Protein AF-0000000066323558 (afdb_homodimer)

Radius of gyration: 19.31 Å; Cα contacts (8 Å, |Δi|>4): 495; chains: 2; bounding box: 46×44×38 Å

Nearest PDB structures (foldseek):
  3di5-assembly1_A  TM=9.864E-01  e=4.054E-16  Bacillus cereus ATCC 10987
  2p1a-assembly1_B  TM=7.868E-01  e=1.321E-04  Bacillus cereus ATCC 10987
  2p1a-assembly1_A  TM=7.898E-01  e=2.681E-04  Bacillus cereus ATCC 10987
  2qe9-assembly1_B  TM=6.624E-01  e=1.231E-03  Bacillus subtilis
  8f5v-assembly1_B  TM=7.270E-01  e=2.894E-02  Mycobacterium tuberculosis

Secondary structure (DSSP, 8-state):
---SHHHHHHHHHHHHHHHHHHHHT--TTGGG--SSTTS--HHHHHHHHHHHHHHHHTTSS------S---SPPS-HHHHHHHHHHHHHHHHHHHHHH--TGGGG-EEEETTEEEEHHHHHHHHHHHHHHHHHHHHHHHHHTT-----SSS--GGGTGGGT-PPPP-/---SHHHHHHHHHHHHHHHHHHHHT--TTGGG--SSTTS--HHHHHHHHHHHHHHHHTTSS------S---SPPS-HHHHHHHHHHHHHHHHHHHHHH--TGGGG-EEEETTEEEEHHHHHHHHHHHHHHHHHHHHHHHHHTT-----SSS--GGGTGGGT-PPPP-

Structure (mmCIF, N/CA/C/O backbone):
data_AF-0000000066323558-model_v1
#
loop_
_entity.id
_entity.type
_entity.pdbx_description
1 polymer 'Uncharacterized protein YrdA'
#
loop_
_atom_site.group_PDB
_atom_site.id
_atom_site.type_symbol
_atom_site.label_atom_id
_atom_site.label_alt_id
_atom_site.label_comp_id
_atom_site.label_asym_id
_atom_site.label_entity_id
_atom_site.label_seq_id
_atom_site.pdbx_PDB_ins_code
_atom_site.Cartn_x
_atom_site.Cartn_y
_atom_site.Cartn_z
_atom_site.occupancy
_atom_site.B_iso_or_equiv
_atom_site.auth_seq_id
_atom_site.auth_comp_id
_atom_site.auth_asym_id
_atom_site.auth_atom_id
_atom_site.pdbx_PDB_model_num
ATOM 1 N N . MET A 1 1 ? -13.305 -2.789 6.227 1 88.12 1 MET A N 1
ATOM 2 C CA . MET A 1 1 ? -13.539 -4.02 5.477 1 88.12 1 MET A CA 1
ATOM 3 C C . MET A 1 1 ? -14.516 -3.781 4.332 1 88.12 1 MET A C 1
ATOM 5 O O . MET A 1 1 ? -15.344 -2.865 4.395 1 88.12 1 MET A O 1
ATOM 9 N N . PHE A 1 2 ? -14.352 -4.582 3.299 1 94.5 2 PHE A N 1
ATOM 10 C CA . PHE A 1 2 ? -15.336 -4.566 2.221 1 94.5 2 PHE A CA 1
ATOM 11 C C . PHE A 1 2 ? -16.641 -5.227 2.662 1 94.5 2 PHE A C 1
ATOM 13 O O . PHE A 1 2 ? -16.609 -6.289 3.289 1 94.5 2 PHE A O 1
ATOM 20 N N . GLN A 1 3 ? -17.781 -4.605 2.303 1 93.5 3 GLN A N 1
ATOM 21 C CA . GLN A 1 3 ? -19.094 -5.117 2.691 1 93.5 3 GLN A CA 1
ATOM 22 C C . GLN A 1 3 ? -19.828 -5.695 1.491 1 93.5 3 GLN A C 1
ATOM 24 O O . GLN A 1 3 ? -20.812 -6.43 1.653 1 93.5 3 GLN A O 1
ATOM 29 N N . THR A 1 4 ? -19.438 -5.32 0.307 1 95.81 4 THR A N 1
ATOM 30 C CA . THR A 1 4 ? -20.016 -5.879 -0.907 1 95.81 4 THR A CA 1
ATOM 31 C C . THR A 1 4 ? -18.922 -6.355 -1.864 1 95.81 4 THR A C 1
ATOM 33 O O . THR A 1 4 ? -17.859 -5.754 -1.941 1 95.81 4 THR A O 1
ATOM 36 N N . LEU A 1 5 ? -19.25 -7.395 -2.646 1 97.88 5 LEU A N 1
ATOM 37 C CA . LEU A 1 5 ? -18.312 -7.895 -3.648 1 97.88 5 LEU A CA 1
ATOM 38 C C . LEU A 1 5 ? -18.047 -6.844 -4.727 1 97.88 5 LEU A C 1
ATOM 40 O O . LEU A 1 5 ? -16.922 -6.715 -5.215 1 97.88 5 LEU A O 1
ATOM 44 N N . ASP A 1 6 ? -19.062 -6.074 -5.035 1 96.88 6 ASP A N 1
ATOM 45 C CA . ASP A 1 6 ? -18.922 -5.047 -6.062 1 96.88 6 ASP A CA 1
ATOM 46 C C . ASP A 1 6 ? -17.844 -4.031 -5.68 1 96.88 6 ASP A C 1
ATOM 48 O O . ASP A 1 6 ? -17 -3.664 -6.504 1 96.88 6 ASP A O 1
ATOM 52 N N . HIS A 1 7 ? -17.875 -3.578 -4.457 1 94.94 7 HIS A N 1
ATOM 53 C CA . HIS A 1 7 ? -16.891 -2.602 -4.004 1 94.94 7 HIS A CA 1
ATOM 54 C C . HIS A 1 7 ? -15.492 -3.191 -4.012 1 94.94 7 HIS A C 1
ATOM 56 O O . HIS A 1 7 ? -14.531 -2.514 -4.391 1 94.94 7 HIS A O 1
ATOM 62 N N . PHE A 1 8 ? -15.398 -4.449 -3.566 1 97.81 8 PHE A N 1
ATOM 63 C CA . PHE A 1 8 ? -14.086 -5.086 -3.607 1 97.81 8 PHE A CA 1
ATOM 64 C C . PHE A 1 8 ? -13.586 -5.211 -5.043 1 97.81 8 PHE A C 1
ATOM 66 O O . PHE A 1 8 ? -12.438 -4.883 -5.34 1 97.81 8 PHE A O 1
ATOM 73 N N . LEU A 1 9 ? -14.445 -5.707 -5.875 1 98.25 9 LEU A N 1
ATOM 74 C CA . LEU A 1 9 ? -14.047 -5.996 -7.25 1 98.25 9 LEU A CA 1
ATOM 75 C C . LEU A 1 9 ? -13.617 -4.723 -7.969 1 98.25 9 LEU A C 1
ATOM 77 O O . LEU A 1 9 ? -12.672 -4.746 -8.766 1 98.25 9 LEU A O 1
ATOM 81 N N . LYS A 1 10 ? -14.203 -3.619 -7.723 1 95.75 10 LYS A N 1
ATOM 82 C CA . LYS A 1 10 ? -13.797 -2.346 -8.312 1 95.75 10 LYS A CA 1
ATOM 83 C C . LYS A 1 10 ? -12.414 -1.928 -7.816 1 95.75 10 LYS A C 1
ATOM 85 O O . LYS A 1 10 ? -11.57 -1.505 -8.609 1 95.75 10 LYS A O 1
ATOM 90 N N . SER A 1 11 ? -12.172 -2.053 -6.508 1 96.56 11 SER A N 1
ATOM 91 C CA . SER A 1 11 ? -10.867 -1.728 -5.934 1 96.56 11 SER A CA 1
ATOM 92 C C . SER A 1 11 ? -9.781 -2.652 -6.469 1 96.56 11 SER A C 1
ATOM 94 O O . SER A 1 11 ? -8.695 -2.199 -6.824 1 96.56 11 SER A O 1
ATOM 96 N N . TRP A 1 12 ? -10.133 -3.971 -6.535 1 98.44 12 TRP A N 1
ATOM 97 C CA . TRP A 1 12 ? -9.172 -4.953 -7.012 1 98.44 12 TRP A CA 1
ATOM 98 C C . TRP A 1 12 ? -8.805 -4.699 -8.469 1 98.44 12 TRP A C 1
ATOM 100 O O . TRP A 1 12 ? -7.645 -4.832 -8.867 1 98.44 12 TRP A O 1
ATOM 110 N N . GLU A 1 13 ? -9.781 -4.359 -9.25 1 97.94 13 GLU A N 1
ATOM 111 C CA . GLU A 1 13 ? -9.523 -4.086 -10.664 1 97.94 13 GLU A CA 1
ATOM 112 C C . GLU A 1 13 ? -8.461 -3.006 -10.828 1 97.94 13 GLU A C 1
ATOM 114 O O . GLU A 1 13 ? -7.5 -3.184 -11.586 1 97.94 13 GLU A O 1
ATOM 119 N N . PHE A 1 14 ? -8.586 -1.908 -10.164 1 96.75 14 PHE A N 1
ATOM 120 C CA . PHE A 1 14 ? -7.621 -0.821 -10.242 1 96.75 14 PHE A CA 1
ATOM 121 C C . PHE A 1 14 ? -6.246 -1.286 -9.781 1 96.75 14 PHE A C 1
ATOM 123 O O . PHE A 1 14 ? -5.246 -1.085 -10.477 1 96.75 14 PHE A O 1
ATOM 130 N N . GLU A 1 15 ? -6.223 -1.892 -8.578 1 98.38 15 GLU A N 1
ATOM 131 C CA . GLU A 1 15 ? -4.957 -2.289 -7.969 1 98.38 15 GLU A CA 1
ATOM 132 C C . GLU A 1 15 ? -4.277 -3.389 -8.773 1 98.38 15 GLU A C 1
ATOM 134 O O . GLU A 1 15 ? -3.053 -3.391 -8.93 1 98.38 15 GLU A O 1
ATOM 139 N N . ALA A 1 16 ? -5.062 -4.348 -9.258 1 98.75 16 ALA A N 1
ATOM 140 C CA . ALA A 1 16 ? -4.504 -5.438 -10.055 1 98.75 16 ALA A CA 1
ATOM 141 C C . ALA A 1 16 ? -3.971 -4.922 -11.391 1 98.75 16 ALA A C 1
ATOM 143 O O . ALA A 1 16 ? -2.922 -5.367 -11.859 1 98.75 16 ALA A O 1
ATOM 144 N N . ASP A 1 17 ? -4.691 -3.998 -12.016 1 98.5 17 ASP A N 1
ATOM 145 C CA . ASP A 1 17 ? -4.227 -3.42 -13.273 1 98.5 17 ASP A CA 1
ATOM 146 C C . ASP A 1 17 ? -2.896 -2.695 -13.086 1 98.5 17 ASP A C 1
ATOM 148 O O . ASP A 1 17 ? -1.989 -2.828 -13.906 1 98.5 17 ASP A O 1
ATOM 152 N N . ALA A 1 18 ? -2.799 -1.887 -12.031 1 98.19 18 ALA A N 1
ATOM 153 C CA . ALA A 1 18 ? -1.553 -1.188 -11.727 1 98.19 18 ALA A CA 1
ATOM 154 C C . ALA A 1 18 ? -0.413 -2.174 -11.484 1 98.19 18 ALA A C 1
ATOM 156 O O . ALA A 1 18 ? 0.704 -1.971 -11.969 1 98.19 18 ALA A O 1
ATOM 157 N N . THR A 1 19 ? -0.712 -3.242 -10.742 1 98.88 19 THR A N 1
ATOM 158 C CA . THR A 1 19 ? 0.297 -4.254 -10.453 1 98.88 19 THR A CA 1
ATOM 159 C C . THR A 1 19 ? 0.738 -4.965 -11.727 1 98.88 19 THR A C 1
ATOM 161 O O . THR A 1 19 ? 1.934 -5.168 -11.945 1 98.88 19 THR A O 1
ATOM 164 N N . GLN A 1 20 ? -0.264 -5.328 -12.555 1 98.88 20 GLN A N 1
ATOM 165 C CA . GLN A 1 20 ? 0.032 -5.98 -13.82 1 98.88 20 GLN A CA 1
ATOM 166 C C . GLN A 1 20 ? 0.933 -5.105 -14.695 1 98.88 20 GLN A C 1
ATOM 168 O O . GLN A 1 20 ? 1.874 -5.605 -15.312 1 98.88 20 GLN A O 1
ATOM 173 N N . LYS A 1 21 ? 0.648 -3.842 -14.766 1 98.25 21 LYS A N 1
ATOM 174 C CA . LYS A 1 21 ? 1.449 -2.91 -15.547 1 98.25 21 LYS A CA 1
ATOM 175 C C . LYS A 1 21 ? 2.9 -2.898 -15.078 1 98.25 21 LYS A C 1
ATOM 177 O O . LYS A 1 21 ? 3.824 -2.873 -15.898 1 98.25 21 LYS A O 1
ATOM 182 N N . LEU A 1 22 ? 3.109 -2.877 -13.797 1 98.56 22 LEU A N 1
ATOM 183 C CA . LEU A 1 22 ? 4.461 -2.908 -13.25 1 98.56 22 LEU A CA 1
ATOM 184 C C . LEU A 1 22 ? 5.164 -4.211 -13.609 1 98.56 22 LEU A C 1
ATOM 186 O O . LEU A 1 22 ? 6.32 -4.199 -14.047 1 98.56 22 LEU A O 1
ATOM 190 N N . LEU A 1 23 ? 4.465 -5.324 -13.406 1 98.88 23 LEU A N 1
ATOM 191 C CA . LEU A 1 23 ? 5.055 -6.629 -13.688 1 98.88 23 LEU A CA 1
ATOM 192 C C . LEU A 1 23 ? 5.43 -6.75 -15.164 1 98.88 23 LEU A C 1
ATOM 194 O O . LEU A 1 23 ? 6.449 -7.352 -15.5 1 98.88 23 LEU A O 1
ATOM 198 N N . ASN A 1 24 ? 4.609 -6.156 -16.031 1 98.75 24 ASN A N 1
ATOM 199 C CA . ASN A 1 24 ? 4.875 -6.172 -17.469 1 98.75 24 ASN A CA 1
ATOM 200 C C . ASN A 1 24 ? 6.156 -5.418 -17.812 1 98.75 24 ASN A C 1
ATOM 202 O O . ASN A 1 24 ? 6.73 -5.617 -18.875 1 98.75 24 ASN A O 1
ATOM 206 N N . SER A 1 25 ? 6.586 -4.523 -16.953 1 98.19 25 SER A N 1
ATOM 207 C CA . SER A 1 25 ? 7.742 -3.676 -17.219 1 98.19 25 SER A CA 1
ATOM 208 C C . SER A 1 25 ? 9.031 -4.344 -16.766 1 98.19 25 SER A C 1
ATOM 210 O O . SER A 1 25 ? 10.125 -3.832 -17.016 1 98.19 25 SER A O 1
ATOM 212 N N . LEU A 1 26 ? 8.945 -5.484 -16.094 1 98.81 26 LEU A N 1
ATOM 213 C CA . LEU A 1 26 ? 10.133 -6.176 -15.602 1 98.81 26 LEU A CA 1
ATOM 214 C C . LEU A 1 26 ? 10.844 -6.895 -16.75 1 98.81 26 LEU A C 1
ATOM 216 O O . LEU A 1 26 ? 10.227 -7.234 -17.75 1 98.81 26 LEU A O 1
ATOM 220 N N . THR A 1 27 ? 12.148 -7.074 -16.656 1 98.88 27 THR A N 1
ATOM 221 C CA . THR A 1 27 ? 12.977 -7.898 -17.531 1 98.88 27 THR A CA 1
ATOM 222 C C . THR A 1 27 ? 13.672 -9 -16.734 1 98.88 27 THR A C 1
ATOM 224 O O . THR A 1 27 ? 13.805 -8.906 -15.516 1 98.88 27 THR A O 1
ATOM 227 N N . ASP A 1 28 ? 14.07 -10.047 -17.438 1 98.88 28 ASP A N 1
ATOM 228 C CA . ASP A 1 28 ? 14.789 -11.109 -16.75 1 98.88 28 ASP A CA 1
ATOM 229 C C . ASP A 1 28 ? 15.992 -10.555 -15.984 1 98.88 28 ASP A C 1
ATOM 231 O O . ASP A 1 28 ? 16.266 -10.984 -14.859 1 98.88 28 ASP A O 1
ATOM 235 N N . GLU A 1 29 ? 16.703 -9.641 -16.562 1 98.75 29 GLU A N 1
ATOM 236 C CA . GLU A 1 29 ? 17.859 -9.023 -15.93 1 98.75 29 GLU A CA 1
ATOM 237 C C . GLU A 1 29 ? 17.469 -8.258 -14.664 1 98.75 29 GLU A C 1
ATOM 239 O O . GLU A 1 29 ? 18.156 -8.336 -13.648 1 98.75 29 GLU A O 1
ATOM 244 N N . SER A 1 30 ? 16.391 -7.527 -14.68 1 98.81 30 SER A N 1
ATOM 245 C CA . SER A 1 30 ? 15.984 -6.695 -13.547 1 98.81 30 SER A CA 1
ATOM 246 C C . SER A 1 30 ? 15.57 -7.543 -12.352 1 98.81 30 SER A C 1
ATOM 248 O O . SER A 1 30 ? 15.562 -7.062 -11.219 1 98.81 30 SER A O 1
ATOM 250 N N . LEU A 1 31 ? 15.148 -8.805 -12.594 1 98.88 31 LEU A N 1
ATOM 251 C CA . LEU A 1 31 ? 14.695 -9.672 -11.516 1 98.88 31 LEU A CA 1
ATOM 252 C C . LEU A 1 31 ? 15.789 -9.859 -10.477 1 98.88 31 LEU A C 1
ATOM 254 O O . LEU A 1 31 ? 15.5 -10.102 -9.297 1 98.88 31 LEU A O 1
ATOM 258 N N . LYS A 1 32 ? 17 -9.68 -10.812 1 98.5 32 LYS A N 1
ATOM 259 C CA . LYS A 1 32 ? 18.141 -9.969 -9.945 1 98.5 32 LYS A CA 1
ATOM 260 C C . LYS A 1 32 ? 18.422 -8.781 -9.023 1 98.5 32 LYS A C 1
ATOM 262 O O . LYS A 1 32 ? 19.203 -8.914 -8.07 1 98.5 32 LYS A O 1
ATOM 267 N N . GLN A 1 33 ? 17.859 -7.586 -9.281 1 98.69 33 GLN A N 1
ATOM 268 C CA . GLN A 1 33 ? 18.109 -6.391 -8.477 1 98.69 33 GLN A CA 1
ATOM 269 C C . GLN A 1 33 ? 17.766 -6.633 -7.008 1 98.69 33 GLN A C 1
ATOM 271 O O . GLN A 1 33 ? 16.703 -7.18 -6.695 1 98.69 33 GLN A O 1
ATOM 276 N N . GLU A 1 34 ? 18.656 -6.363 -6.121 1 98.19 34 GLU A N 1
ATOM 277 C CA . GLU A 1 34 ? 18.469 -6.492 -4.68 1 98.19 34 GLU A CA 1
ATOM 278 C C . GLU A 1 34 ? 19.141 -5.352 -3.928 1 98.19 34 GLU A C 1
ATOM 280 O O . GLU A 1 34 ? 19.984 -4.652 -4.48 1 98.19 34 GLU A O 1
ATOM 285 N N . ILE A 1 35 ? 18.703 -5.109 -2.643 1 96.56 35 ILE A N 1
ATOM 286 C CA . ILE A 1 35 ? 19.406 -4.164 -1.778 1 96.56 35 ILE A CA 1
ATOM 287 C C . ILE A 1 35 ? 20.797 -4.699 -1.434 1 96.56 35 ILE A C 1
ATOM 289 O O . ILE A 1 35 ? 21.797 -4.055 -1.722 1 96.56 35 ILE A O 1
ATOM 293 N N . THR A 1 36 ? 20.828 -5.832 -0.851 1 95 36 THR A N 1
ATOM 294 C CA . THR A 1 36 ? 22.016 -6.652 -0.596 1 95 36 THR A CA 1
ATOM 295 C C . THR A 1 36 ? 21.688 -8.133 -0.77 1 95 36 THR A C 1
ATOM 297 O O . THR A 1 36 ? 20.531 -8.508 -0.963 1 95 36 THR A O 1
ATOM 300 N N . SER A 1 37 ? 22.672 -8.969 -0.616 1 94.25 37 SER A N 1
ATOM 301 C CA . SER A 1 37 ? 22.469 -10.406 -0.763 1 94.25 37 SER A CA 1
ATOM 302 C C . SER A 1 37 ? 21.625 -10.969 0.374 1 94.25 37 SER A C 1
ATOM 304 O O . SER A 1 37 ? 21.172 -12.117 0.307 1 94.25 37 SER A O 1
ATOM 306 N N . GLN A 1 38 ? 21.312 -10.148 1.367 1 93.19 38 GLN A N 1
ATOM 307 C CA . GLN A 1 38 ? 20.531 -10.586 2.516 1 93.19 38 GLN A CA 1
ATOM 308 C C . GLN A 1 38 ? 19.078 -10.117 2.4 1 93.19 38 GLN A C 1
ATOM 310 O O . GLN A 1 38 ? 18.297 -10.258 3.348 1 93.19 38 GLN A O 1
ATOM 315 N N . ASN A 1 39 ? 18.734 -9.523 1.273 1 96.25 39 ASN A N 1
ATOM 316 C CA . ASN A 1 39 ? 17.391 -9.039 1.02 1 96.25 39 ASN A CA 1
ATOM 317 C C . ASN A 1 39 ? 16.766 -9.719 -0.202 1 96.25 39 ASN A C 1
ATOM 319 O O . ASN A 1 39 ? 17.484 -10.18 -1.091 1 96.25 39 ASN A O 1
ATOM 323 N N . TRP A 1 40 ? 15.484 -9.781 -0.193 1 97.38 40 TRP A N 1
ATOM 324 C CA . TRP A 1 40 ? 14.789 -10.312 -1.361 1 97.38 40 TRP A CA 1
ATOM 325 C C . TRP A 1 40 ? 15.133 -9.508 -2.611 1 97.38 40 TRP A C 1
ATOM 327 O O . TRP A 1 40 ? 15.234 -8.281 -2.562 1 97.38 40 TRP A O 1
ATOM 337 N N . THR A 1 41 ? 15.281 -10.25 -3.711 1 98.5 41 THR A N 1
ATOM 338 C CA . THR A 1 41 ? 15.438 -9.602 -5.008 1 98.5 41 THR A CA 1
ATOM 339 C C . THR A 1 41 ? 14.109 -9.039 -5.496 1 98.5 41 THR A C 1
ATOM 341 O O . THR A 1 41 ? 13.055 -9.367 -4.953 1 98.5 41 THR A O 1
ATOM 344 N N . LEU A 1 42 ? 14.227 -8.172 -6.52 1 98.81 42 LEU A N 1
ATOM 345 C CA . LEU A 1 42 ? 13.039 -7.68 -7.203 1 98.81 42 LEU A CA 1
ATOM 346 C C . LEU A 1 42 ? 12.18 -8.836 -7.703 1 98.81 42 LEU A C 1
ATOM 348 O O . LEU A 1 42 ? 10.953 -8.812 -7.559 1 98.81 42 LEU A O 1
ATOM 352 N N . GLY A 1 43 ? 12.82 -9.852 -8.266 1 98.81 43 GLY A N 1
ATOM 353 C CA . GLY A 1 43 ? 12.102 -11.023 -8.734 1 98.81 43 GLY A CA 1
ATOM 354 C C . GLY A 1 43 ? 11.383 -11.758 -7.617 1 98.81 43 GLY A C 1
ATOM 355 O O . GLY A 1 43 ? 10.242 -12.211 -7.797 1 98.81 43 GLY A O 1
ATOM 356 N N . ARG A 1 44 ? 12.016 -11.898 -6.477 1 98.69 44 ARG A N 1
ATOM 357 C CA . ARG A 1 44 ? 11.422 -12.578 -5.332 1 98.69 44 ARG A CA 1
ATOM 358 C C . ARG A 1 44 ? 10.195 -11.828 -4.828 1 98.69 44 ARG A C 1
ATOM 360 O O . ARG A 1 44 ? 9.18 -12.445 -4.5 1 98.69 44 ARG A O 1
ATOM 367 N N . ILE A 1 45 ? 10.281 -10.523 -4.719 1 98.75 45 ILE A N 1
ATOM 368 C CA . ILE A 1 45 ? 9.141 -9.719 -4.285 1 98.75 45 ILE A CA 1
ATOM 369 C C . ILE A 1 45 ? 8.008 -9.852 -5.297 1 98.75 45 ILE A C 1
ATOM 371 O O . ILE A 1 45 ? 6.848 -10.016 -4.918 1 98.75 45 ILE A O 1
ATOM 375 N N . ALA A 1 46 ? 8.336 -9.766 -6.57 1 98.88 46 ALA A N 1
ATOM 376 C CA . ALA A 1 46 ? 7.34 -9.891 -7.629 1 98.88 46 ALA A CA 1
ATOM 377 C C . ALA A 1 46 ? 6.613 -11.227 -7.547 1 98.88 46 ALA A C 1
ATOM 379 O O . ALA A 1 46 ? 5.383 -11.281 -7.59 1 98.88 46 ALA A O 1
ATOM 380 N N . TRP A 1 47 ? 7.379 -12.266 -7.391 1 98.88 47 TRP A N 1
ATOM 381 C CA . TRP A 1 47 ? 6.789 -13.602 -7.344 1 98.88 47 TRP A CA 1
ATOM 382 C C . TRP A 1 47 ? 5.941 -13.781 -6.09 1 98.88 47 TRP A C 1
ATOM 384 O O . TRP A 1 47 ? 4.875 -14.398 -6.133 1 98.88 47 TRP A O 1
ATOM 394 N N . HIS A 1 48 ? 6.434 -13.266 -4.977 1 98.69 48 HIS A N 1
ATOM 395 C CA . HIS A 1 48 ? 5.652 -13.289 -3.748 1 98.69 48 HIS A CA 1
ATOM 396 C C . HIS A 1 48 ? 4.316 -12.578 -3.934 1 98.69 48 HIS A C 1
ATOM 398 O O . HIS A 1 48 ? 3.291 -13.023 -3.416 1 98.69 48 HIS A O 1
ATOM 404 N N . THR A 1 49 ? 4.332 -11.477 -4.637 1 98.75 49 THR A N 1
ATOM 405 C CA . THR A 1 49 ? 3.109 -10.727 -4.906 1 98.75 49 THR A CA 1
ATOM 406 C C . THR A 1 49 ? 2.113 -11.578 -5.688 1 98.75 49 THR A C 1
ATOM 408 O O . THR A 1 49 ? 0.907 -11.523 -5.438 1 98.75 49 THR A O 1
ATOM 411 N N . VAL A 1 50 ? 2.582 -12.383 -6.621 1 98.88 50 VAL A N 1
ATOM 412 C CA . VAL A 1 50 ? 1.738 -13.289 -7.395 1 98.88 50 VAL A CA 1
ATOM 413 C C . VAL A 1 50 ? 1.169 -1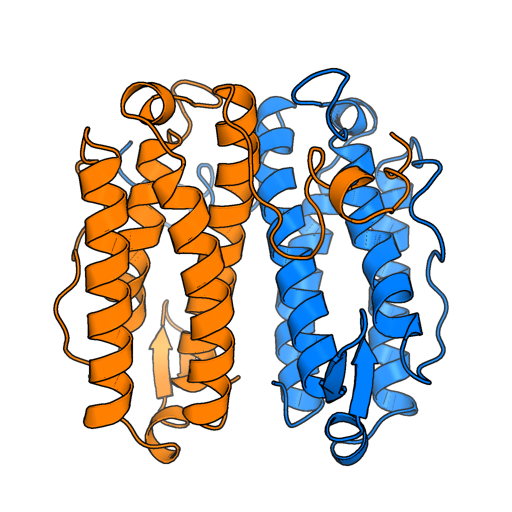4.367 -6.48 1 98.88 50 VAL A C 1
ATOM 415 O O . VAL A 1 50 ? -0.05 -14.531 -6.383 1 98.88 50 VAL A O 1
ATOM 418 N N . ALA A 1 51 ? 2.018 -15.039 -5.781 1 98.69 51 ALA A N 1
ATOM 419 C CA . ALA A 1 51 ? 1.643 -16.219 -4.992 1 98.69 51 ALA A CA 1
ATOM 420 C C . ALA A 1 51 ? 0.763 -15.812 -3.809 1 98.69 51 ALA A C 1
ATOM 422 O O . ALA A 1 51 ? -0.071 -16.609 -3.357 1 98.69 51 ALA A O 1
ATOM 423 N N . ALA A 1 52 ? 0.926 -14.609 -3.32 1 98.38 52 ALA A N 1
ATOM 424 C CA . ALA A 1 52 ? 0.201 -14.141 -2.143 1 98.38 52 ALA A CA 1
ATOM 425 C C . ALA A 1 52 ? -1.306 -14.172 -2.379 1 98.38 52 ALA A C 1
ATOM 427 O O . ALA A 1 52 ? -2.086 -14.32 -1.435 1 98.38 52 ALA A O 1
ATOM 428 N N . ILE A 1 53 ? -1.743 -13.984 -3.654 1 98.75 53 ILE A N 1
ATOM 429 C CA . ILE A 1 53 ? -3.17 -14.047 -3.953 1 98.75 53 ILE A CA 1
ATOM 430 C C . ILE A 1 53 ? -3.742 -15.375 -3.459 1 98.75 53 ILE A C 1
ATOM 432 O O . ILE A 1 53 ? -4.734 -15.391 -2.729 1 98.75 53 ILE A O 1
ATOM 436 N N . GLY A 1 54 ? -3.1 -16.469 -3.814 1 98.12 54 GLY A N 1
ATOM 437 C CA . GLY A 1 54 ? -3.543 -17.797 -3.387 1 98.12 54 GLY A CA 1
ATOM 438 C C . GLY A 1 54 ? -3.256 -18.078 -1.924 1 98.12 54 GLY A C 1
ATOM 439 O O . GLY A 1 54 ? -4.105 -18.609 -1.212 1 98.12 54 GLY A O 1
ATOM 440 N N . ILE A 1 55 ? -2.066 -17.719 -1.441 1 96.88 55 ILE A N 1
ATOM 441 C CA . ILE A 1 55 ? -1.613 -18.016 -0.087 1 96.88 55 ILE A CA 1
ATOM 442 C C . ILE A 1 55 ? -2.547 -17.359 0.926 1 96.88 55 ILE A C 1
ATOM 444 O O . ILE A 1 55 ? -3.018 -18 1.861 1 96.88 55 ILE A O 1
ATOM 448 N N . ILE A 1 56 ? -2.855 -16.094 0.791 1 96.94 56 ILE A N 1
ATOM 449 C CA . ILE A 1 56 ? -3.682 -15.352 1.736 1 96.94 56 ILE A CA 1
ATOM 450 C C . ILE A 1 56 ? -5.121 -15.859 1.673 1 96.94 56 ILE A C 1
ATOM 452 O O . ILE A 1 56 ? -5.742 -16.109 2.707 1 96.94 56 ILE A O 1
ATOM 456 N N . THR A 1 57 ? -5.625 -16.078 0.469 1 97.19 57 THR A N 1
ATOM 457 C CA . THR A 1 57 ? -7.027 -16.469 0.331 1 97.19 57 THR A CA 1
ATOM 458 C C . THR A 1 57 ? -7.219 -17.938 0.652 1 97.19 57 THR A C 1
ATOM 460 O O . THR A 1 57 ? -8.344 -18.406 0.829 1 97.19 57 THR A O 1
ATOM 463 N N . SER A 1 58 ? -6.168 -18.719 0.728 1 95.44 58 SER A N 1
ATOM 464 C CA . SER A 1 58 ? -6.27 -20.141 1.074 1 95.44 58 SER A CA 1
ATOM 465 C C . SER A 1 58 ? -6.805 -20.328 2.49 1 95.44 58 SER A C 1
ATOM 467 O O . SER A 1 58 ? -7.199 -21.422 2.871 1 95.44 58 SER A O 1
ATOM 469 N N . ASN A 1 59 ? -6.832 -19.297 3.289 1 94.25 59 ASN A N 1
ATOM 470 C CA . ASN A 1 59 ? -7.402 -19.328 4.633 1 94.25 59 ASN A CA 1
ATOM 471 C C . ASN A 1 59 ? -8.93 -19.297 4.594 1 94.25 59 ASN A C 1
ATOM 473 O O . ASN A 1 59 ? -9.578 -19.406 5.633 1 94.25 59 ASN A O 1
ATOM 477 N N . THR A 1 60 ? -9.469 -19.156 3.436 1 96.25 60 THR A N 1
ATOM 478 C CA . THR A 1 60 ? -10.914 -19.203 3.227 1 96.25 60 THR A CA 1
ATOM 479 C C . THR A 1 60 ? -11.32 -20.484 2.5 1 96.25 60 THR A C 1
ATOM 481 O O . THR A 1 60 ? -10.5 -21.375 2.316 1 96.25 60 THR A O 1
ATOM 484 N N . ASP A 1 61 ? -12.664 -20.578 2.057 1 95.12 61 ASP A N 1
ATOM 485 C CA . ASP A 1 61 ? -13.156 -21.734 1.316 1 95.12 61 ASP A CA 1
ATOM 486 C C . ASP A 1 61 ? -13.117 -21.484 -0.189 1 95.12 61 ASP A C 1
ATOM 488 O O . ASP A 1 61 ? -13.641 -22.281 -0.972 1 95.12 61 ASP A O 1
ATOM 492 N N . LEU A 1 62 ? -12.562 -20.359 -0.538 1 97 62 LEU A N 1
ATOM 493 C CA . LEU A 1 62 ? -12.484 -20.016 -1.953 1 97 62 LEU A CA 1
ATOM 494 C C . LEU A 1 62 ? -11.531 -20.953 -2.688 1 97 62 LEU A C 1
ATOM 496 O O . LEU A 1 62 ? -10.438 -21.25 -2.195 1 97 62 LEU A O 1
ATOM 500 N N . THR A 1 63 ? -11.953 -21.438 -3.84 1 97.94 63 THR A N 1
ATOM 501 C CA . THR A 1 63 ? -11.125 -22.359 -4.625 1 97.94 63 THR A CA 1
ATOM 502 C C . THR A 1 63 ? -10.875 -21.797 -6.02 1 97.94 63 THR A C 1
ATOM 504 O O . THR A 1 63 ? -11.812 -21.422 -6.727 1 97.94 63 THR A O 1
ATOM 507 N N . PHE A 1 64 ? -9.648 -21.703 -6.43 1 98.12 64 PHE A N 1
ATOM 508 C CA . PHE A 1 64 ? -9.234 -21.281 -7.766 1 98.12 64 PHE A CA 1
ATOM 509 C C . PHE A 1 64 ? -7.762 -21.609 -8 1 98.12 64 PHE A C 1
ATOM 511 O O . PHE A 1 64 ? -7.035 -21.938 -7.062 1 98.12 64 PHE A O 1
ATOM 518 N N . GLN A 1 65 ? -7.32 -21.578 -9.18 1 97.62 65 GLN A N 1
ATOM 519 C CA . GLN A 1 65 ? -5.941 -21.906 -9.531 1 97.62 65 GLN A CA 1
ATOM 520 C C . GLN A 1 65 ? -5.027 -20.703 -9.344 1 97.62 65 GLN A C 1
ATOM 522 O O . GLN A 1 65 ? -5.273 -19.641 -9.914 1 97.62 65 GLN A O 1
ATOM 527 N N . ALA A 1 66 ? -3.957 -20.828 -8.57 1 97.38 66 ALA A N 1
ATOM 528 C CA . ALA A 1 66 ? -2.881 -19.875 -8.359 1 97.38 66 ALA A CA 1
ATOM 529 C C . ALA A 1 66 ? -1.637 -20.547 -7.793 1 97.38 66 ALA A C 1
ATOM 531 O O . ALA A 1 66 ? -1.719 -21.656 -7.246 1 97.38 66 ALA A O 1
ATOM 532 N N . PRO A 1 67 ? -0.495 -19.922 -8.031 1 97.12 67 PRO A N 1
ATOM 533 C CA . PRO A 1 67 ? 0.678 -20.5 -7.371 1 97.12 67 PRO A CA 1
ATOM 534 C C . PRO A 1 67 ? 0.492 -20.656 -5.863 1 97.12 67 PRO A C 1
ATOM 536 O O . PRO A 1 67 ? 0.011 -19.734 -5.203 1 97.12 67 PRO A O 1
ATOM 539 N N . ALA A 1 68 ? 0.855 -21.812 -5.336 1 92.56 68 ALA A N 1
ATOM 540 C CA . ALA A 1 68 ? 0.638 -22.109 -3.924 1 92.56 68 ALA A CA 1
ATOM 541 C C . ALA A 1 68 ? 1.856 -21.734 -3.088 1 92.56 68 ALA A C 1
ATOM 543 O O . ALA A 1 68 ? 1.763 -21.609 -1.864 1 92.56 68 ALA A O 1
ATOM 544 N N . GLU A 1 69 ? 2.959 -21.625 -3.801 1 94.81 69 GLU A N 1
ATOM 545 C CA . GLU A 1 69 ? 4.215 -21.312 -3.133 1 94.81 69 GLU A CA 1
ATOM 546 C C . GLU A 1 69 ? 4.938 -20.156 -3.834 1 94.81 69 GLU A C 1
ATOM 548 O O . GLU A 1 69 ? 4.801 -19.984 -5.047 1 94.81 69 GLU A O 1
ATOM 553 N N . ASP A 1 70 ? 5.656 -19.391 -3.021 1 95.75 70 ASP A N 1
ATOM 554 C CA . ASP A 1 70 ? 6.344 -18.234 -3.602 1 95.75 70 ASP A CA 1
ATOM 555 C C . ASP A 1 70 ? 7.848 -18.5 -3.709 1 95.75 70 ASP A C 1
ATOM 557 O O . ASP A 1 70 ? 8.641 -17.562 -3.752 1 95.75 70 ASP A O 1
ATOM 561 N N . TYR A 1 71 ? 8.266 -19.812 -3.648 1 95.75 71 TYR A N 1
ATOM 562 C CA . TYR A 1 71 ? 9.625 -20.297 -3.902 1 95.75 71 TYR A CA 1
ATOM 563 C C . TYR A 1 71 ? 9.602 -21.672 -4.562 1 95.75 71 TYR A C 1
ATOM 565 O O . TYR A 1 71 ? 8.797 -22.531 -4.195 1 95.75 71 TYR A O 1
ATOM 573 N N . PRO A 1 72 ? 10.492 -21.953 -5.516 1 97.44 72 PRO A N 1
ATOM 574 C CA . PRO A 1 72 ? 11.57 -21.094 -6.023 1 97.44 72 PRO A CA 1
ATOM 575 C C . PRO A 1 72 ? 11.055 -19.953 -6.898 1 97.44 72 PRO A C 1
ATOM 577 O O . PRO A 1 72 ? 9.922 -20 -7.379 1 97.44 72 PRO A O 1
ATOM 580 N N . VAL A 1 73 ? 11.836 -18.969 -7.086 1 97.94 73 VAL A N 1
ATOM 581 C CA . VAL A 1 73 ? 11.484 -17.781 -7.879 1 97.94 73 VAL A CA 1
ATOM 582 C C . VAL A 1 73 ? 11.719 -18.078 -9.359 1 97.94 73 VAL A C 1
ATOM 584 O O . VAL A 1 73 ? 12.805 -18.484 -9.758 1 97.94 73 VAL A O 1
ATOM 587 N N . PRO A 1 74 ? 10.688 -17.859 -10.188 1 98.38 74 PRO A N 1
ATOM 588 C CA . PRO A 1 74 ? 10.914 -18 -11.625 1 98.38 74 PRO A CA 1
ATOM 589 C C . PRO A 1 74 ? 11.977 -17.031 -12.148 1 98.38 74 PRO A C 1
ATOM 591 O O . PRO A 1 74 ? 12.094 -15.906 -11.648 1 98.38 74 PRO A O 1
ATOM 594 N N . THR A 1 75 ? 12.664 -17.406 -13.234 1 98.19 75 THR A N 1
ATOM 595 C CA . THR A 1 75 ? 13.734 -16.578 -13.789 1 98.19 75 THR A CA 1
ATOM 596 C C . THR A 1 75 ? 13.227 -15.758 -14.969 1 98.19 75 THR A C 1
ATOM 598 O O . THR A 1 75 ? 13.969 -14.953 -15.539 1 98.19 75 THR A O 1
ATOM 601 N N . SER A 1 76 ? 11.984 -15.961 -15.359 1 98.75 76 SER A N 1
ATOM 602 C CA . SER A 1 76 ? 11.391 -15.242 -16.484 1 98.75 76 SER A CA 1
ATOM 603 C C . SER A 1 76 ? 10.406 -14.18 -16 1 98.75 76 SER A C 1
ATOM 605 O O . SER A 1 76 ? 9.383 -14.5 -15.391 1 98.75 76 SER A O 1
ATOM 607 N N . ALA A 1 77 ? 10.711 -12.969 -16.359 1 98.88 77 ALA A N 1
ATOM 608 C CA . ALA A 1 77 ? 9.805 -11.867 -16.031 1 98.88 77 A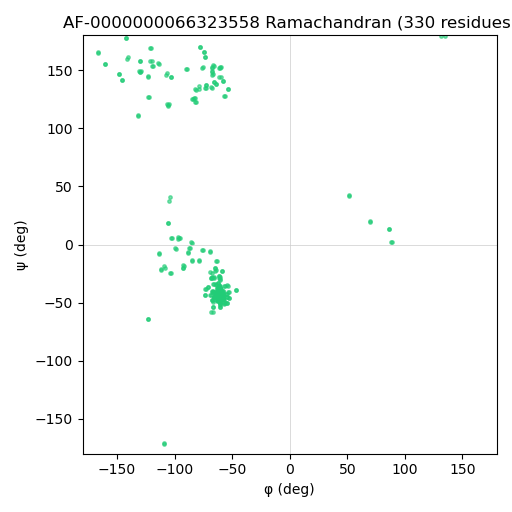LA A CA 1
ATOM 609 C C . ALA A 1 77 ? 8.438 -12.078 -16.688 1 98.88 77 ALA A C 1
ATOM 611 O O . ALA A 1 77 ? 7.402 -11.828 -16.062 1 98.88 77 ALA A O 1
ATOM 612 N N . GLN A 1 78 ? 8.438 -12.5 -17.891 1 98.88 78 GLN A N 1
ATOM 613 C CA . GLN A 1 78 ? 7.188 -12.75 -18.594 1 98.88 78 GLN A CA 1
ATOM 614 C C . GLN A 1 78 ? 6.348 -13.805 -17.875 1 98.88 78 GLN A C 1
ATOM 616 O O . GLN A 1 78 ? 5.125 -13.664 -17.766 1 98.88 78 GLN A O 1
ATOM 621 N N . PHE A 1 79 ? 6.988 -14.859 -17.453 1 98.88 79 PHE A N 1
ATOM 622 C CA . PHE A 1 79 ? 6.273 -15.898 -16.719 1 98.88 79 PHE A CA 1
ATOM 623 C C . PHE A 1 79 ? 5.625 -15.336 -15.461 1 98.88 79 PHE A C 1
ATOM 625 O O . PHE A 1 79 ? 4.477 -15.656 -15.148 1 98.88 79 PHE A O 1
ATOM 632 N N . ILE A 1 80 ? 6.359 -14.531 -14.719 1 98.94 80 ILE A N 1
ATOM 633 C CA . ILE A 1 80 ? 5.844 -13.914 -13.5 1 98.94 80 ILE A CA 1
ATOM 634 C C . ILE A 1 80 ? 4.633 -13.047 -13.836 1 98.94 80 ILE A C 1
ATOM 636 O O . ILE A 1 80 ? 3.586 -13.156 -13.188 1 98.94 80 ILE A O 1
ATOM 640 N N . ALA A 1 81 ? 4.738 -12.219 -14.867 1 98.94 81 ALA A N 1
ATOM 641 C CA . ALA A 1 81 ? 3.65 -11.344 -15.281 1 98.94 81 ALA A CA 1
ATOM 642 C C . ALA A 1 81 ? 2.428 -12.141 -15.711 1 98.94 81 ALA A C 1
ATOM 644 O O . ALA A 1 81 ? 1.301 -11.828 -15.32 1 98.94 81 ALA A O 1
ATOM 645 N N . ASP A 1 82 ? 2.611 -13.18 -16.484 1 98.94 82 ASP A N 1
ATOM 646 C CA . ASP A 1 82 ? 1.516 -14.031 -16.953 1 98.94 82 ASP A CA 1
ATOM 647 C C . ASP A 1 82 ? 0.838 -14.734 -15.773 1 98.94 82 ASP A C 1
ATOM 649 O O . ASP A 1 82 ? -0.385 -14.883 -15.75 1 98.94 82 ASP A O 1
ATOM 653 N N . SER A 1 83 ? 1.648 -15.195 -14.891 1 98.88 83 SER A N 1
ATOM 654 C CA . SER A 1 83 ? 1.115 -15.891 -13.719 1 98.88 83 SER A CA 1
ATOM 655 C C . SER A 1 83 ? 0.235 -14.969 -12.883 1 98.88 83 SER A C 1
ATOM 657 O O . SER A 1 83 ? -0.793 -15.391 -12.352 1 98.88 83 SER A O 1
ATOM 659 N N . TYR A 1 84 ? 0.658 -13.742 -12.734 1 98.94 84 TYR A N 1
ATOM 660 C CA . TYR A 1 84 ? -0.172 -12.789 -12.008 1 98.94 84 TYR A CA 1
ATOM 661 C C . TYR A 1 84 ? -1.519 -12.602 -12.695 1 98.94 84 TYR A C 1
ATOM 663 O O . TYR A 1 84 ? -2.564 -12.617 -12.039 1 98.94 84 TYR A O 1
ATOM 671 N N . HIS A 1 85 ? -1.431 -12.352 -14 1 98.88 85 HIS A N 1
ATOM 672 C CA . HIS A 1 85 ? -2.648 -12.18 -14.789 1 98.88 85 HIS A CA 1
ATOM 673 C C . HIS A 1 85 ? -3.598 -13.352 -14.594 1 98.88 85 HIS A C 1
ATOM 675 O O . HIS A 1 85 ? -4.789 -13.164 -14.352 1 98.88 85 HIS A O 1
ATOM 681 N N . GLN A 1 86 ? -3.064 -14.523 -14.664 1 98.81 86 GLN A N 1
ATOM 682 C CA . GLN A 1 86 ? -3.867 -15.734 -14.539 1 98.81 86 GLN A CA 1
ATOM 683 C C . GLN A 1 86 ? -4.438 -15.875 -13.133 1 98.81 86 GLN A C 1
ATOM 685 O O . GLN A 1 86 ? -5.629 -16.141 -12.961 1 98.81 86 GLN A O 1
ATOM 690 N N . ALA A 1 87 ? -3.607 -15.727 -12.141 1 98.81 87 ALA A N 1
ATOM 691 C CA . ALA A 1 87 ? -4.031 -15.867 -10.75 1 98.81 87 ALA A CA 1
ATOM 692 C C . ALA A 1 87 ? -5.094 -14.828 -10.391 1 98.81 87 ALA A C 1
ATOM 694 O O . ALA A 1 87 ? -6.105 -15.164 -9.766 1 98.81 87 ALA A O 1
ATOM 695 N N . SER A 1 88 ? -4.82 -13.594 -10.781 1 98.88 88 SER A N 1
ATOM 696 C CA . SER A 1 88 ? -5.758 -12.508 -10.492 1 98.88 88 SER A CA 1
ATOM 697 C C . SER A 1 88 ? -7.109 -12.758 -11.148 1 98.88 88 SER A C 1
ATOM 699 O O . SER A 1 88 ? -8.156 -12.57 -10.516 1 98.88 88 SER A O 1
ATOM 701 N N . ASN A 1 89 ? -7.133 -13.164 -12.406 1 98.75 89 ASN A N 1
ATOM 702 C CA . ASN A 1 89 ? -8.383 -13.438 -13.109 1 98.75 89 ASN A CA 1
ATOM 703 C C . ASN A 1 89 ? -9.125 -14.617 -12.484 1 98.75 89 ASN A C 1
ATOM 705 O O . ASN A 1 89 ? -10.344 -14.578 -12.336 1 98.75 89 ASN A O 1
ATOM 709 N N . ALA A 1 90 ? -8.398 -15.648 -12.188 1 98.81 90 ALA A N 1
ATOM 710 C CA . ALA A 1 90 ? -9.016 -16.812 -11.547 1 98.81 90 ALA A CA 1
ATOM 711 C C . ALA A 1 90 ? -9.633 -16.438 -10.203 1 98.81 90 ALA A C 1
ATOM 713 O O . ALA A 1 90 ? -10.719 -16.906 -9.859 1 98.81 90 ALA A O 1
ATOM 714 N N . PHE A 1 91 ? -8.93 -15.68 -9.477 1 98.88 91 PHE A N 1
ATOM 715 C CA . PHE A 1 91 ? -9.398 -15.18 -8.188 1 98.88 91 PHE A CA 1
ATOM 716 C C . PHE A 1 91 ? -10.711 -14.422 -8.336 1 98.88 91 PHE A C 1
ATOM 718 O O . PHE A 1 91 ? -11.68 -14.695 -7.629 1 98.88 91 PHE A O 1
ATOM 725 N N . VAL A 1 92 ? -10.75 -13.469 -9.266 1 98.81 92 VAL A N 1
ATOM 726 C CA . VAL A 1 92 ? -11.93 -12.641 -9.508 1 98.81 92 VAL A CA 1
ATOM 727 C C . VAL A 1 92 ? -13.102 -13.531 -9.898 1 98.81 92 VAL A C 1
ATOM 729 O O . VAL A 1 92 ? -14.219 -13.359 -9.391 1 98.81 92 VAL A O 1
ATOM 732 N N . GLN A 1 93 ? -12.859 -14.484 -10.781 1 98.75 93 GLN A N 1
ATOM 733 C CA . GLN A 1 93 ? -13.914 -15.391 -11.203 1 98.75 93 GLN A CA 1
ATOM 734 C C . GLN A 1 93 ? -14.422 -16.234 -10.031 1 98.75 93 GLN A C 1
ATOM 736 O O . GLN A 1 93 ? -15.625 -16.469 -9.906 1 98.75 93 GLN A O 1
ATOM 741 N N . ALA A 1 94 ? -13.523 -16.688 -9.227 1 98.81 94 ALA A N 1
ATOM 742 C CA . ALA A 1 94 ? -13.906 -17.469 -8.055 1 98.81 94 ALA A CA 1
ATOM 743 C C . ALA A 1 94 ? -14.789 -16.656 -7.117 1 98.81 94 ALA A C 1
ATOM 745 O O . ALA A 1 94 ? -15.797 -17.156 -6.605 1 98.81 94 ALA A O 1
ATOM 746 N N . LEU A 1 95 ? -14.438 -15.414 -6.883 1 98.75 95 LEU A N 1
ATOM 747 C CA . LEU A 1 95 ? -15.25 -14.555 -6.039 1 98.75 95 LEU A CA 1
ATOM 748 C C . LEU A 1 95 ? -16.656 -14.422 -6.602 1 98.75 95 LEU A C 1
ATOM 750 O O . LEU A 1 95 ? -17.641 -14.57 -5.871 1 98.75 95 LEU A O 1
ATOM 754 N N . LYS A 1 96 ? -16.75 -14.172 -7.879 1 98.5 96 LYS A N 1
ATOM 755 C CA . LYS A 1 96 ? -18.031 -13.906 -8.531 1 98.5 96 LYS A CA 1
ATOM 756 C C . LYS A 1 96 ? -18.938 -15.133 -8.508 1 98.5 96 LYS A C 1
ATOM 758 O O . LYS A 1 96 ? -20.156 -15.008 -8.461 1 98.5 96 LYS A O 1
ATOM 763 N N . THR A 1 97 ? -18.344 -16.281 -8.477 1 98.56 97 THR A N 1
ATOM 764 C CA . THR A 1 97 ? -19.141 -17.5 -8.656 1 98.56 97 THR A CA 1
ATOM 765 C C . THR A 1 97 ? -19.344 -18.203 -7.316 1 98.56 97 THR A C 1
ATOM 767 O O . THR A 1 97 ? -20.297 -18.969 -7.156 1 98.56 97 THR A O 1
ATOM 770 N N . GLN A 1 98 ? -18.453 -17.969 -6.359 1 98.62 98 GLN A N 1
ATOM 771 C CA . GLN A 1 98 ? -18.5 -18.812 -5.164 1 98.62 98 GLN A CA 1
ATOM 772 C C . GLN A 1 98 ? -18.953 -18 -3.949 1 98.62 98 GLN A C 1
ATOM 774 O O . GLN A 1 98 ? -19.359 -18.578 -2.934 1 98.62 98 GLN A O 1
ATOM 779 N N . TRP A 1 99 ? -18.828 -16.688 -3.969 1 98.31 99 TRP A N 1
ATOM 780 C CA . TRP A 1 99 ? -19.125 -15.875 -2.799 1 98.31 99 TRP A CA 1
ATOM 781 C C . TRP A 1 99 ? -20.328 -14.977 -3.061 1 98.31 99 TRP A C 1
ATOM 783 O O . TRP A 1 99 ? -20.688 -14.734 -4.215 1 98.31 99 TRP A O 1
ATOM 793 N N . THR A 1 100 ? -21 -14.562 -2.025 1 98.19 100 THR A N 1
ATOM 794 C CA . THR A 1 100 ? -22 -13.5 -1.981 1 98.19 100 THR A CA 1
ATOM 795 C C . THR A 1 100 ? -21.594 -12.414 -0.997 1 98.19 100 THR A C 1
ATOM 797 O O . THR A 1 100 ? -20.594 -12.555 -0.29 1 98.19 100 THR A O 1
ATOM 800 N N . ASP A 1 101 ? -22.312 -11.32 -1.043 1 97.62 101 ASP A N 1
ATOM 801 C CA . ASP A 1 101 ? -22.031 -10.273 -0.057 1 97.62 101 ASP A CA 1
ATOM 802 C C . ASP A 1 101 ? -22.094 -10.836 1.362 1 97.62 101 ASP A C 1
ATOM 804 O O . ASP A 1 101 ? -21.344 -10.391 2.24 1 97.62 101 ASP A O 1
ATOM 808 N N . HIS A 1 102 ? -22.984 -11.781 1.609 1 97.69 102 HIS A N 1
ATOM 809 C CA . HIS A 1 102 ? -23.109 -12.406 2.922 1 97.69 102 HIS A CA 1
ATOM 810 C C . HIS A 1 102 ? -21.812 -13.125 3.311 1 97.69 102 HIS A C 1
ATOM 812 O O . HIS A 1 102 ? -21.422 -13.109 4.477 1 97.69 102 HIS A O 1
ATOM 818 N N . THR A 1 103 ? -21.125 -13.773 2.328 1 98 103 THR A N 1
ATOM 819 C CA . THR A 1 103 ? -19.891 -14.5 2.574 1 98 103 THR A CA 1
ATOM 820 C C . THR A 1 103 ? -18.812 -13.562 3.107 1 98 103 THR A C 1
ATOM 822 O O . THR A 1 103 ? -17.922 -13.984 3.857 1 98 103 THR A O 1
ATOM 825 N N . LEU A 1 104 ? -18.859 -12.273 2.75 1 97.19 104 LEU A N 1
ATOM 826 C CA . LEU A 1 104 ? -17.875 -11.289 3.191 1 97.19 104 LEU A CA 1
ATOM 827 C C . LEU A 1 104 ? -17.938 -11.094 4.703 1 97.19 104 LEU A C 1
ATOM 829 O O . LEU A 1 104 ? -16.969 -10.672 5.32 1 97.19 104 LEU A O 1
ATOM 833 N N . GLN A 1 105 ? -19.062 -11.484 5.266 1 96 105 GLN A N 1
ATOM 834 C CA . GLN A 1 105 ? -19.234 -11.289 6.699 1 96 105 GLN A CA 1
ATOM 835 C C . GLN A 1 105 ? -18.797 -12.523 7.484 1 96 105 GLN A C 1
ATOM 837 O O . GLN A 1 105 ? -18.625 -12.461 8.703 1 96 105 GLN A O 1
ATOM 842 N N . GLU A 1 106 ? -18.688 -13.633 6.801 1 96.88 106 GLU A N 1
ATOM 843 C CA . GLU A 1 106 ? -18.219 -14.844 7.465 1 96.88 106 GLU A CA 1
ATOM 844 C C . GLU A 1 106 ? -16.797 -14.656 8 1 96.88 106 GLU A C 1
ATOM 846 O O . GLU A 1 106 ? -15.961 -14.008 7.359 1 96.88 106 GLU A O 1
ATOM 851 N N . ARG A 1 107 ? -16.547 -15.281 9.164 1 96.19 107 ARG A N 1
ATOM 852 C CA . ARG A 1 107 ? -15.266 -15.07 9.836 1 96.19 107 ARG A CA 1
ATOM 853 C C . ARG A 1 107 ? -14.336 -16.266 9.641 1 96.19 107 ARG A C 1
ATOM 855 O O . ARG A 1 107 ? -14.797 -17.406 9.562 1 96.19 107 ARG A O 1
ATOM 862 N N . ILE A 1 108 ? -13.062 -15.969 9.516 1 95.6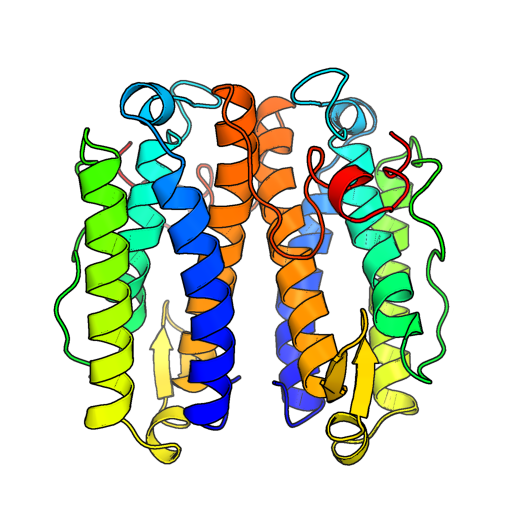9 108 ILE A N 1
ATOM 863 C CA . ILE A 1 108 ? -12.023 -16.984 9.398 1 95.69 108 ILE A CA 1
ATOM 864 C C . ILE A 1 108 ? -10.906 -16.703 10.398 1 95.69 108 ILE A C 1
ATOM 866 O O . ILE A 1 108 ? -10.781 -15.586 10.898 1 95.69 108 ILE A O 1
ATOM 870 N N . ASN A 1 109 ? -10.172 -17.781 10.703 1 93.12 109 ASN A N 1
ATOM 871 C CA . ASN A 1 109 ? -8.938 -17.609 11.461 1 93.12 109 ASN A CA 1
ATOM 872 C C . ASN A 1 109 ? -7.781 -17.188 10.562 1 93.12 109 ASN A C 1
ATOM 874 O O . ASN A 1 109 ? -7.48 -17.859 9.57 1 93.12 109 ASN A O 1
ATOM 878 N N . PHE A 1 110 ? -7.164 -16.062 10.859 1 90.38 110 PHE A N 1
ATOM 879 C CA . PHE A 1 110 ? -6.008 -15.57 10.125 1 90.38 110 PHE A CA 1
ATOM 880 C C . PHE A 1 110 ? -4.898 -15.148 11.078 1 90.38 110 PHE A C 1
ATOM 882 O O . PHE A 1 110 ? -5.012 -14.133 11.758 1 90.38 110 PHE A O 1
ATOM 889 N N . ILE A 1 111 ? -3.775 -15.922 11.086 1 81.62 111 ILE A N 1
ATOM 890 C CA . ILE A 1 111 ? -2.611 -15.688 11.938 1 81.62 111 ILE A CA 1
ATOM 891 C C . ILE A 1 111 ? -3.053 -15.539 13.391 1 81.62 111 ILE A C 1
ATOM 893 O O . ILE A 1 111 ? -2.646 -14.602 14.078 1 81.62 111 ILE A O 1
ATOM 897 N N . GLY A 1 112 ? -4.02 -16.422 13.844 1 83.31 112 GLY A N 1
ATOM 898 C CA . GLY A 1 112 ? -4.43 -16.531 15.234 1 83.31 112 GLY A CA 1
ATOM 899 C C . GLY A 1 112 ? -5.543 -15.57 15.609 1 83.31 112 GLY A C 1
ATOM 900 O O . GLY A 1 112 ? -5.91 -15.469 16.781 1 83.31 112 GLY A O 1
ATOM 901 N N . GLN A 1 113 ? -6.023 -14.812 14.672 1 89.56 113 GLN A N 1
ATOM 902 C CA . GLN A 1 113 ? -7.105 -13.875 14.945 1 89.56 113 GLN A CA 1
ATOM 903 C C . GLN A 1 113 ? -8.297 -14.133 14.031 1 89.56 113 GLN A C 1
ATOM 905 O O . GLN A 1 113 ? -8.125 -14.461 12.852 1 89.56 113 GLN A O 1
ATOM 910 N N . GLN A 1 114 ? -9.492 -13.914 14.633 1 94.88 114 GLN A N 1
ATOM 911 C CA . GLN A 1 114 ? -10.703 -14.016 13.82 1 94.88 114 GLN A CA 1
ATOM 912 C C . GLN A 1 114 ? -10.945 -12.727 13.047 1 94.88 114 GLN A C 1
ATOM 914 O O . GLN A 1 114 ? -10.875 -11.633 13.602 1 94.88 114 GLN A O 1
ATOM 919 N N . MET A 1 115 ? -11.25 -12.922 11.75 1 94.94 115 MET A N 1
ATOM 920 C CA . MET A 1 115 ? -11.555 -11.742 10.945 1 94.94 115 MET A CA 1
ATOM 921 C C . MET A 1 115 ? -12.562 -12.07 9.859 1 94.94 115 MET A C 1
ATOM 923 O O . MET A 1 115 ? -12.578 -13.188 9.328 1 94.94 115 MET A O 1
ATOM 927 N N . PRO A 1 116 ? -13.414 -11.094 9.523 1 96.38 116 PRO A N 1
ATOM 928 C CA . PRO A 1 116 ? -14.328 -11.328 8.406 1 96.38 116 PRO A CA 1
ATOM 929 C C . PRO A 1 116 ? -13.609 -11.469 7.066 1 96.38 116 PRO A C 1
ATOM 931 O O . PRO A 1 116 ? -12.547 -10.875 6.871 1 96.38 116 PRO A O 1
ATOM 934 N N . ASN A 1 117 ? -14.219 -12.203 6.098 1 97.69 117 ASN A N 1
ATOM 935 C CA . ASN A 1 117 ? -13.664 -12.352 4.754 1 97.69 117 ASN A CA 1
ATOM 936 C C . ASN A 1 117 ? -13.422 -11 4.09 1 97.69 117 ASN A C 1
ATOM 938 O O . ASN A 1 117 ? -12.445 -10.836 3.35 1 97.69 117 ASN A O 1
ATOM 942 N N . GLY A 1 118 ? -14.312 -10.047 4.359 1 96.88 118 GLY A N 1
ATOM 943 C CA . GLY A 1 118 ? -14.148 -8.719 3.791 1 96.88 118 GLY A CA 1
ATOM 944 C C . GLY A 1 118 ? -12.875 -8.023 4.254 1 96.88 118 GLY A C 1
ATOM 945 O O . GLY A 1 118 ? -12.281 -7.25 3.504 1 96.88 118 GLY A O 1
ATOM 946 N N . SER A 1 119 ? -12.461 -8.289 5.492 1 96.38 119 SER A N 1
ATOM 947 C CA . SER A 1 119 ? -11.219 -7.738 6.027 1 96.38 119 SER A CA 1
ATOM 948 C C . SER A 1 119 ? -10 -8.422 5.414 1 96.38 119 SER A C 1
ATOM 950 O O . SER A 1 119 ? -8.969 -7.785 5.18 1 96.38 119 SER A O 1
ATOM 952 N N . LEU A 1 120 ? -10.133 -9.711 5.211 1 97.44 120 LEU A N 1
ATOM 953 C CA . LEU A 1 120 ? -9.047 -10.453 4.578 1 97.44 120 LEU A CA 1
ATOM 954 C C . LEU A 1 120 ? -8.773 -9.914 3.174 1 97.44 120 LEU A C 1
ATOM 956 O O . LEU A 1 120 ? -7.621 -9.805 2.76 1 97.44 120 LEU A O 1
ATOM 960 N N . LEU A 1 121 ? -9.867 -9.625 2.457 1 98 121 LEU A N 1
ATOM 961 C CA . LEU A 1 121 ? -9.727 -9.07 1.115 1 98 121 LEU A CA 1
ATOM 962 C C . LEU A 1 121 ? -9.039 -7.707 1.159 1 98 121 LEU A C 1
ATOM 964 O O . LEU A 1 121 ? -8.234 -7.383 0.286 1 98 121 LEU A O 1
ATOM 968 N N . MET A 1 122 ? -9.367 -6.938 2.154 1 97.19 122 MET A N 1
ATOM 969 C CA . MET A 1 122 ? -8.688 -5.656 2.334 1 97.19 122 MET A CA 1
ATOM 970 C C . MET A 1 122 ? -7.203 -5.863 2.627 1 97.19 122 MET A C 1
ATOM 972 O O . MET A 1 122 ? -6.355 -5.172 2.064 1 97.19 122 MET A O 1
ATOM 976 N N . PHE A 1 123 ? -6.867 -6.816 3.447 1 97.06 123 PHE A N 1
ATOM 977 C CA . PHE A 1 123 ? -5.488 -7.168 3.768 1 97.06 123 PHE A CA 1
ATOM 978 C C . PHE A 1 123 ? -4.715 -7.539 2.506 1 97.06 123 PHE A C 1
ATOM 980 O O . PHE A 1 123 ? -3.566 -7.125 2.332 1 97.06 123 PHE A O 1
ATOM 987 N N . LEU A 1 124 ? -5.348 -8.305 1.676 1 98.31 124 LEU A N 1
ATOM 988 C CA . LEU A 1 124 ? -4.715 -8.742 0.434 1 98.31 124 LEU A CA 1
ATOM 989 C C . LEU A 1 124 ? -4.297 -7.543 -0.41 1 98.31 124 LEU A C 1
ATOM 991 O O . LEU A 1 124 ? -3.176 -7.5 -0.923 1 98.31 124 LEU A O 1
ATOM 995 N N . ILE A 1 125 ? -5.172 -6.574 -0.547 1 98.56 125 ILE A N 1
ATOM 996 C CA . ILE A 1 125 ? -4.887 -5.383 -1.341 1 98.56 125 ILE A CA 1
ATOM 997 C C . ILE A 1 125 ? -3.764 -4.582 -0.682 1 98.56 125 ILE A C 1
ATOM 999 O O . ILE A 1 125 ? -2.822 -4.156 -1.354 1 98.56 125 ILE A O 1
ATOM 1003 N N . GLN A 1 126 ? -3.848 -4.402 0.643 1 98.19 126 GLN A N 1
ATOM 1004 C CA . GLN A 1 126 ? -2.838 -3.635 1.367 1 98.19 126 GLN A CA 1
ATOM 1005 C C . GLN A 1 126 ? -1.466 -4.293 1.258 1 98.19 126 GLN A C 1
ATOM 1007 O O . GLN A 1 126 ? -0.462 -3.613 1.032 1 98.19 126 GLN A O 1
ATOM 1012 N N . HIS A 1 127 ? -1.435 -5.598 1.43 1 98.5 127 HIS A N 1
ATOM 1013 C CA . HIS A 1 127 ? -0.222 -6.395 1.292 1 98.5 127 HIS A CA 1
ATOM 1014 C C . HIS A 1 127 ? 0.397 -6.223 -0.091 1 98.5 127 HIS A C 1
ATOM 1016 O O . HIS A 1 127 ? 1.607 -6.02 -0.213 1 98.5 127 HIS A O 1
ATOM 1022 N N . GLN A 1 128 ? -0.429 -6.312 -1.088 1 98.81 128 GLN A N 1
ATOM 1023 C CA . GLN A 1 128 ? 0.02 -6.137 -2.465 1 98.81 128 GLN A CA 1
ATOM 1024 C C . GLN A 1 128 ? 0.581 -4.73 -2.682 1 98.81 128 GLN A C 1
ATOM 1026 O O . GLN A 1 128 ? 1.629 -4.566 -3.311 1 98.81 128 GLN A O 1
ATOM 1031 N N . ASN A 1 129 ? -0.11 -3.705 -2.203 1 98.75 129 ASN A N 1
ATOM 1032 C CA . ASN A 1 129 ? 0.333 -2.326 -2.365 1 98.75 129 ASN A CA 1
ATOM 1033 C C . ASN A 1 129 ? 1.687 -2.09 -1.7 1 98.75 129 ASN A C 1
ATOM 1035 O O . ASN A 1 129 ? 2.516 -1.342 -2.221 1 98.75 129 ASN A O 1
ATOM 1039 N N . HIS A 1 130 ? 1.898 -2.717 -0.555 1 98.81 130 HIS A N 1
ATOM 1040 C CA . HIS A 1 130 ? 3.16 -2.646 0.172 1 98.81 130 HIS A CA 1
ATOM 1041 C C . HIS A 1 130 ? 4.309 -3.195 -0.666 1 98.81 130 HIS A C 1
ATOM 1043 O O . HIS A 1 130 ? 5.297 -2.496 -0.906 1 98.81 130 HIS A O 1
ATOM 1049 N N . HIS A 1 131 ? 4.148 -4.391 -1.151 1 98.88 131 HIS A N 1
ATOM 1050 C CA . HIS A 1 131 ? 5.215 -5.035 -1.911 1 98.88 131 HIS A CA 1
ATOM 1051 C C . HIS A 1 131 ? 5.398 -4.375 -3.271 1 98.88 131 HIS A C 1
ATOM 1053 O O . HIS A 1 131 ? 6.52 -4.277 -3.775 1 98.88 131 HIS A O 1
ATOM 1059 N N . ARG A 1 132 ? 4.293 -3.963 -3.861 1 98.88 132 ARG A N 1
ATOM 1060 C CA . ARG A 1 132 ? 4.379 -3.223 -5.113 1 98.88 132 ARG A CA 1
ATOM 1061 C C . ARG A 1 132 ? 5.164 -1.927 -4.934 1 98.88 132 ARG A C 1
ATOM 1063 O O . ARG A 1 132 ? 5.957 -1.549 -5.797 1 98.88 132 ARG A O 1
ATOM 1070 N N . GLY A 1 133 ? 4.91 -1.189 -3.869 1 98.75 133 GLY A N 1
ATOM 1071 C CA . GLY A 1 133 ? 5.707 -0.018 -3.549 1 98.75 133 GLY A CA 1
ATOM 1072 C C . GLY A 1 133 ? 7.191 -0.315 -3.459 1 98.75 133 GLY A C 1
ATOM 1073 O O . GLY A 1 133 ? 8.016 0.441 -3.98 1 98.75 133 GLY A O 1
ATOM 1074 N N . GLN A 1 134 ? 7.535 -1.41 -2.787 1 98.81 134 GLN A N 1
ATOM 1075 C CA . GLN A 1 134 ? 8.93 -1.838 -2.699 1 98.81 134 GLN A CA 1
ATOM 1076 C C . GLN A 1 134 ? 9.523 -2.07 -4.086 1 98.81 134 GLN A C 1
ATOM 1078 O O . GLN A 1 134 ? 10.648 -1.659 -4.363 1 98.81 134 GLN A O 1
ATOM 1083 N N . MET A 1 135 ? 8.719 -2.688 -4.922 1 98.88 135 MET A N 1
ATOM 1084 C CA . MET A 1 135 ? 9.18 -3.023 -6.27 1 98.88 135 MET A CA 1
ATOM 1085 C C . MET A 1 135 ? 9.555 -1.765 -7.047 1 98.88 135 MET A C 1
ATOM 1087 O O . MET A 1 135 ? 10.523 -1.766 -7.809 1 98.88 135 MET A O 1
ATOM 1091 N N . THR A 1 136 ? 8.805 -0.667 -6.883 1 98.75 136 THR A N 1
ATOM 1092 C CA . THR A 1 136 ? 9.055 0.529 -7.68 1 98.75 136 THR A CA 1
ATOM 1093 C C . THR A 1 136 ? 10.453 1.081 -7.406 1 98.75 136 THR A C 1
ATOM 1095 O O . THR A 1 136 ? 11.125 1.569 -8.32 1 98.75 136 THR A O 1
ATOM 1098 N N . VAL A 1 137 ? 10.922 1.018 -6.156 1 98.75 137 VAL A N 1
ATOM 1099 C CA . VAL A 1 137 ? 12.258 1.486 -5.82 1 98.75 137 VAL A CA 1
ATOM 1100 C C . VAL A 1 137 ? 13.305 0.589 -6.48 1 98.75 137 VAL A C 1
ATOM 1102 O O . VAL A 1 137 ? 14.242 1.079 -7.113 1 98.75 137 VAL A O 1
ATOM 1105 N N . LEU A 1 138 ? 13.125 -0.714 -6.348 1 98.88 138 LEU A N 1
ATOM 1106 C CA . LEU A 1 138 ? 14.078 -1.662 -6.922 1 98.88 138 LEU A CA 1
ATOM 1107 C C . LEU A 1 138 ? 14.062 -1.594 -8.445 1 98.88 138 LEU A C 1
ATOM 1109 O O . LEU A 1 138 ? 15.102 -1.784 -9.086 1 98.88 138 LEU A O 1
ATOM 1113 N N . MET A 1 139 ? 12.891 -1.337 -9.031 1 98.81 139 MET A N 1
ATOM 1114 C CA . MET A 1 139 ? 12.781 -1.175 -10.484 1 98.81 139 MET A CA 1
ATOM 1115 C C . MET A 1 139 ? 13.602 0.015 -10.961 1 98.81 139 MET A C 1
ATOM 1117 O O . MET A 1 139 ? 14.344 -0.091 -11.938 1 98.81 139 MET A O 1
ATOM 1121 N N . ARG A 1 140 ? 13.5 1.142 -10.297 1 98.44 140 ARG A N 1
ATOM 1122 C CA . ARG A 1 140 ? 14.305 2.301 -10.664 1 98.44 140 ARG A CA 1
ATOM 1123 C C . ARG A 1 140 ? 15.797 1.997 -10.539 1 98.44 140 ARG A C 1
ATOM 1125 O O . ARG A 1 140 ? 16.594 2.426 -11.375 1 98.44 140 ARG A O 1
ATOM 1132 N N . GLN A 1 141 ? 16.156 1.243 -9.539 1 98.5 141 GLN A N 1
ATOM 1133 C CA . GLN A 1 141 ? 17.547 0.865 -9.328 1 98.5 141 GLN A CA 1
ATOM 1134 C C . GLN A 1 141 ? 18.047 -0.071 -10.43 1 98.5 141 GLN A C 1
ATOM 1136 O O . GLN A 1 141 ? 19.234 -0.111 -10.734 1 98.5 141 GLN A O 1
ATOM 1141 N N . ALA A 1 142 ? 17.125 -0.793 -10.969 1 98.44 142 ALA A N 1
ATOM 1142 C CA . ALA A 1 142 ? 17.453 -1.698 -12.07 1 98.44 142 ALA A CA 1
ATOM 1143 C C . ALA A 1 142 ? 17.406 -0.967 -13.414 1 98.44 142 ALA A C 1
ATOM 1145 O O . ALA A 1 142 ? 17.547 -1.587 -14.469 1 98.44 142 ALA A O 1
ATOM 11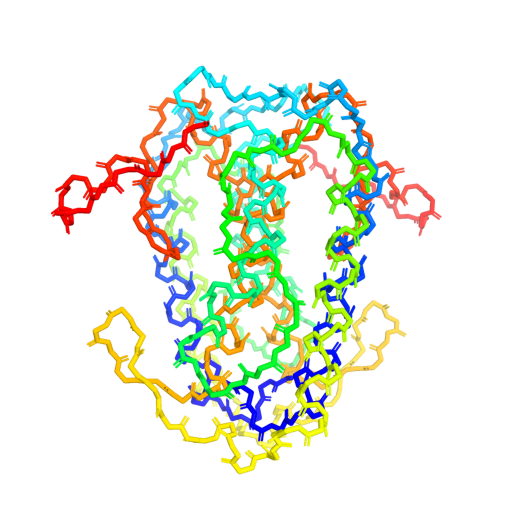46 N N . GLY A 1 143 ? 17.125 0.353 -13.383 1 97.31 143 GLY A N 1
ATOM 1147 C CA . GLY A 1 143 ? 17.156 1.169 -14.586 1 97.31 143 GLY A CA 1
ATOM 1148 C C . GLY A 1 143 ? 15.844 1.147 -15.344 1 97.31 143 GLY A C 1
ATOM 1149 O O . GLY A 1 143 ? 15.789 1.56 -16.5 1 97.31 143 GLY A O 1
ATOM 1150 N N . LEU A 1 144 ? 14.805 0.665 -14.734 1 97.88 144 LEU A N 1
ATOM 1151 C CA . LEU A 1 144 ? 13.508 0.576 -15.398 1 97.88 144 LEU A CA 1
ATOM 1152 C C . LEU A 1 144 ? 12.695 1.85 -15.188 1 97.88 144 LEU A C 1
ATOM 1154 O O . LEU A 1 144 ? 12.852 2.523 -14.164 1 97.88 144 LEU A O 1
ATOM 1158 N N . THR A 1 145 ? 11.852 2.154 -16.125 1 95.44 145 THR A N 1
ATOM 1159 C CA . THR A 1 145 ? 10.828 3.176 -15.945 1 95.44 145 THR A CA 1
ATOM 1160 C C . THR A 1 145 ? 9.648 2.625 -15.141 1 95.44 145 THR A C 1
ATOM 1162 O O . THR A 1 145 ? 9.195 1.508 -15.391 1 95.44 145 THR A O 1
ATOM 1165 N N . VAL A 1 146 ? 9.234 3.361 -14.219 1 96.5 146 VAL A N 1
ATOM 1166 C CA . VAL A 1 146 ? 8.133 2.943 -13.359 1 96.5 146 VAL A 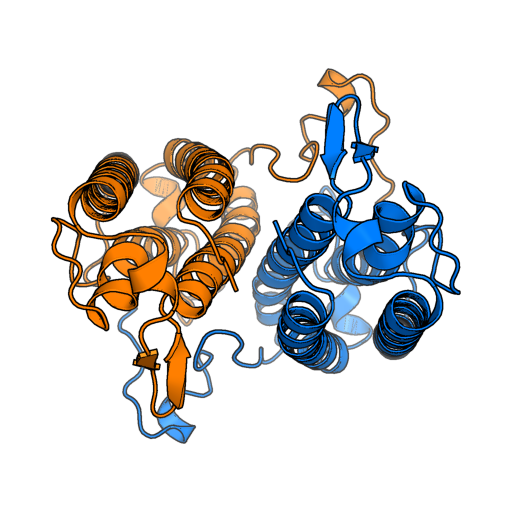CA 1
ATOM 1167 C C . VAL A 1 146 ? 6.859 3.701 -13.734 1 96.5 146 VAL A C 1
ATOM 1169 O O . VAL A 1 146 ? 6.836 4.934 -13.703 1 96.5 146 VAL A O 1
ATOM 1172 N N . PRO A 1 147 ? 5.832 2.996 -14.094 1 95.25 147 PRO A N 1
ATOM 1173 C CA . PRO A 1 147 ? 4.57 3.686 -14.391 1 95.25 147 PRO A CA 1
ATOM 1174 C C . PRO A 1 147 ? 3.939 4.316 -13.148 1 95.25 147 PRO A C 1
ATOM 1176 O O . PRO A 1 147 ? 4.117 3.811 -12.039 1 95.25 147 PRO A O 1
ATOM 1179 N N . GLY A 1 148 ? 3.174 5.418 -13.477 1 94.44 148 GLY A N 1
ATOM 1180 C CA . GLY A 1 148 ? 2.43 6.043 -12.391 1 94.44 148 GLY A CA 1
ATOM 1181 C C . GLY A 1 148 ? 1.326 5.16 -11.844 1 94.44 148 GLY A C 1
ATOM 1182 O O . GLY A 1 148 ? 0.672 4.434 -12.594 1 94.44 148 GLY A O 1
ATOM 1183 N N . ILE A 1 149 ? 1.044 5.25 -10.531 1 95.62 149 ILE A N 1
ATOM 1184 C CA . ILE A 1 149 ? 0.031 4.426 -9.883 1 95.62 149 ILE A CA 1
ATOM 1185 C C . ILE A 1 149 ? -1.001 5.316 -9.195 1 95.62 149 ILE A C 1
ATOM 1187 O O . ILE A 1 149 ? -2.164 5.355 -9.602 1 95.62 149 ILE A O 1
ATOM 1191 N N . TYR A 1 150 ? -0.634 6.105 -8.18 1 95.19 150 TYR A N 1
ATOM 1192 C CA . TYR A 1 150 ? -1.526 7.02 -7.473 1 95.19 150 TYR A CA 1
ATOM 1193 C C . TYR A 1 150 ? -1.271 8.461 -7.895 1 95.19 150 TYR A C 1
ATOM 1195 O O . TYR A 1 150 ? -1.29 9.375 -7.062 1 95.19 150 TYR A O 1
ATOM 1203 N N . GLY A 1 151 ? -1.052 8.688 -9.148 1 90.31 151 GLY A N 1
ATOM 1204 C CA . GLY A 1 151 ? -0.64 9.93 -9.789 1 90.31 151 GLY A CA 1
ATOM 1205 C C . GLY A 1 151 ? 0.529 9.75 -10.742 1 90.31 151 GLY A C 1
ATOM 1206 O O . GLY A 1 151 ? 1.038 8.633 -10.898 1 90.31 151 GLY A O 1
ATOM 1207 N N . PRO A 1 152 ? 0.929 10.75 -11.336 1 90.94 152 PRO A N 1
ATOM 1208 C CA . PRO A 1 152 ? 2.023 10.641 -12.305 1 90.94 152 PRO A CA 1
ATOM 1209 C C . PRO A 1 152 ? 3.338 10.195 -11.656 1 90.94 152 PRO A C 1
ATOM 1211 O O . PRO A 1 152 ? 3.652 10.617 -10.539 1 90.94 152 PRO A O 1
ATOM 1214 N N . ALA A 1 153 ? 4.02 9.305 -12.359 1 91.69 153 ALA A N 1
ATOM 1215 C CA . ALA A 1 153 ? 5.395 8.992 -11.969 1 91.69 153 ALA A CA 1
ATOM 1216 C C . ALA A 1 153 ? 6.352 10.086 -12.43 1 91.69 153 ALA A C 1
ATOM 1218 O O . ALA A 1 153 ? 5.969 10.977 -13.188 1 91.69 153 ALA A O 1
ATOM 1219 N N . LYS A 1 154 ? 7.543 10 -11.961 1 86.94 154 LYS A N 1
ATOM 1220 C CA . LYS A 1 154 ? 8.586 10.992 -12.219 1 86.94 154 LYS A CA 1
ATOM 1221 C C . LYS A 1 154 ? 8.648 11.359 -13.695 1 86.94 154 LYS A C 1
ATOM 1223 O O . LYS A 1 154 ? 8.703 12.539 -14.047 1 86.94 154 LYS A O 1
ATOM 1228 N N . GLU A 1 155 ? 8.484 10.391 -14.562 1 89 155 GLU A N 1
ATOM 1229 C CA . GLU A 1 155 ? 8.688 10.586 -15.992 1 89 155 GLU A CA 1
ATOM 1230 C C . GLU A 1 155 ? 7.418 11.102 -16.672 1 89 155 GLU A C 1
ATOM 1232 O O . GLU A 1 155 ? 7.434 11.445 -17.844 1 89 155 GLU A O 1
ATOM 1237 N N . GLU A 1 156 ? 6.34 11.227 -15.883 1 91.06 156 GLU A N 1
ATOM 1238 C CA . GLU A 1 156 ? 5.051 11.367 -16.547 1 91.06 156 GLU A CA 1
ATOM 1239 C C . GLU A 1 156 ? 4.449 12.742 -16.312 1 91.06 156 GLU A C 1
ATOM 1241 O O . GLU A 1 156 ? 3.453 13.117 -16.938 1 91.06 156 GLU A O 1
ATOM 1246 N N . TRP A 1 157 ? 5.023 13.531 -15.477 1 86.38 157 TRP A N 1
ATOM 1247 C CA . TRP A 1 157 ? 4.422 14.805 -15.102 1 86.38 157 TRP A CA 1
ATOM 1248 C C . TRP A 1 157 ? 4.246 15.711 -16.312 1 86.38 157 TRP A C 1
ATOM 1250 O O . TRP A 1 157 ? 3.182 16.297 -16.516 1 86.38 157 TRP A O 1
ATOM 1260 N N . ALA A 1 158 ? 5.32 15.805 -17.094 1 81.88 158 ALA A N 1
ATOM 1261 C CA . ALA A 1 158 ? 5.266 16.641 -18.281 1 81.88 158 ALA A CA 1
ATOM 1262 C C . ALA A 1 158 ? 4.176 16.172 -19.234 1 81.88 158 ALA A C 1
ATOM 1264 O O . ALA A 1 158 ? 3.467 16.984 -19.828 1 81.88 158 ALA A O 1
ATOM 1265 N N . LYS A 1 159 ? 4.027 14.898 -19.375 1 84.38 159 LYS A N 1
ATOM 1266 C CA . LYS A 1 159 ? 3.027 14.32 -20.266 1 84.38 159 LYS A CA 1
ATOM 1267 C C . LYS A 1 159 ? 1.615 14.719 -19.844 1 84.38 159 LYS A C 1
ATOM 1269 O O . LYS A 1 159 ? 0.715 14.812 -20.672 1 84.38 159 LYS A O 1
ATOM 1274 N N . PHE A 1 160 ? 1.489 14.984 -18.562 1 82.44 160 PHE A N 1
ATOM 1275 C CA . PHE A 1 160 ? 0.173 15.336 -18.031 1 82.44 160 PHE A CA 1
ATOM 1276 C C . PHE A 1 160 ? 0.017 16.844 -17.938 1 82.44 160 PHE A C 1
ATOM 1278 O O . PHE A 1 160 ? -0.966 17.344 -17.375 1 82.44 160 PHE A O 1
ATOM 1285 N N . GLY A 1 161 ? 1.021 17.562 -18.438 1 80.31 161 GLY A N 1
ATOM 1286 C CA . GLY A 1 161 ? 0.967 19.016 -18.375 1 80.31 161 GLY A CA 1
ATOM 1287 C C . GLY A 1 161 ? 1.112 19.562 -16.969 1 80.31 161 GLY A C 1
ATOM 1288 O O . GLY A 1 161 ? 0.605 20.641 -16.656 1 80.31 161 GLY A O 1
ATOM 1289 N N . LEU A 1 162 ? 1.654 18.781 -16.109 1 81.94 162 LEU A N 1
ATOM 1290 C CA . LEU A 1 162 ? 1.822 19.172 -14.711 1 81.94 162 LEU A CA 1
ATOM 1291 C C . LEU A 1 162 ? 3.287 19.453 -14.398 1 81.94 162 LEU A C 1
ATOM 1293 O O . LEU A 1 162 ? 4.184 18.891 -15.031 1 81.94 162 LEU A O 1
ATOM 1297 N N . GLU A 1 163 ? 3.416 20.391 -13.539 1 83.5 163 GLU A N 1
ATOM 1298 C CA . GLU A 1 163 ? 4.773 20.641 -13.062 1 83.5 163 GLU A CA 1
ATOM 1299 C C . GLU A 1 163 ? 5.242 19.531 -12.125 1 83.5 163 GLU A C 1
ATOM 1301 O O . GLU A 1 163 ? 4.512 19.125 -11.211 1 83.5 163 GLU A O 1
ATOM 1306 N N . ALA A 1 164 ? 6.508 19.047 -12.328 1 84.81 164 ALA A N 1
ATOM 1307 C CA . ALA A 1 164 ? 7.074 18.016 -11.445 1 84.81 164 ALA A CA 1
ATOM 1308 C C . ALA A 1 164 ? 7.258 18.562 -10.031 1 84.81 164 ALA A C 1
ATOM 1310 O O . ALA A 1 164 ? 7.637 19.719 -9.844 1 84.81 164 ALA A O 1
ATOM 1311 N N . PRO A 1 165 ? 6.938 17.688 -9.062 1 86.5 165 PRO A N 1
ATOM 1312 C CA . PRO A 1 165 ? 7.148 18.141 -7.688 1 86.5 165 PRO A CA 1
ATOM 1313 C C . PRO A 1 165 ? 8.609 18.484 -7.398 1 86.5 165 PRO A C 1
ATOM 1315 O O . PRO A 1 165 ? 9.516 17.859 -7.957 1 86.5 165 PRO A O 1
ATOM 1318 N N . LYS A 1 166 ? 8.75 19.391 -6.465 1 86.44 166 LYS A N 1
ATOM 1319 C CA . LYS A 1 166 ? 10.102 19.766 -6.055 1 86.44 166 LYS A CA 1
ATOM 1320 C C . LYS A 1 166 ? 10.805 18.625 -5.332 1 86.44 166 LYS A C 1
ATOM 1322 O O . LYS A 1 166 ? 10.156 17.797 -4.695 1 86.44 166 LYS A O 1
ATOM 1327 N N . MET A 1 167 ? 12.156 18.562 -5.477 1 86.12 167 MET A N 1
ATOM 1328 C CA . MET A 1 167 ? 12.977 17.5 -4.934 1 86.12 167 MET A CA 1
ATOM 1329 C C . MET A 1 167 ? 13.445 17.828 -3.521 1 86.12 167 MET A C 1
ATOM 1331 O O . MET A 1 167 ? 13.633 19 -3.188 1 86.12 167 MET A O 1
ATOM 1335 N N . MET B 1 1 ? -14.906 0.854 -1.433 1 88.38 1 MET B N 1
ATOM 1336 C CA . MET B 1 1 ? -14.992 2.061 -0.615 1 88.38 1 MET B CA 1
ATOM 1337 C C . MET B 1 1 ? -15.477 1.729 0.793 1 88.38 1 MET B C 1
ATOM 1339 O O . MET B 1 1 ? -16.172 0.728 0.998 1 88.38 1 MET B O 1
ATOM 1343 N N . PHE B 1 2 ? -15.062 2.561 1.733 1 94.69 2 PHE B N 1
ATOM 1344 C CA . PHE B 1 2 ? -15.594 2.453 3.088 1 94.69 2 PHE B CA 1
ATOM 1345 C C . PHE B 1 2 ? -17.031 2.957 3.146 1 94.69 2 PHE B C 1
ATOM 1347 O O . PHE B 1 2 ? -17.344 4 2.574 1 94.69 2 PHE B O 1
ATOM 1354 N N . GLN B 1 3 ? -17.891 2.223 3.873 1 93.56 3 GLN B N 1
ATOM 1355 C CA . GLN B 1 3 ? -19.297 2.58 3.977 1 93.56 3 GLN B CA 1
ATOM 1356 C C . GLN B 1 3 ? -19.641 3.098 5.375 1 93.56 3 GLN B C 1
ATOM 1358 O O . GLN B 1 3 ? -20.688 3.711 5.578 1 93.56 3 GLN B O 1
ATOM 1363 N N . THR B 1 4 ? -18.797 2.801 6.328 1 95.88 4 THR B N 1
ATOM 1364 C CA . THR B 1 4 ? -18.984 3.318 7.68 1 95.88 4 THR B CA 1
ATOM 1365 C C . THR B 1 4 ? -17.688 3.93 8.203 1 95.88 4 THR B C 1
ATOM 1367 O O . THR B 1 4 ? -16.594 3.451 7.887 1 95.88 4 THR B O 1
ATOM 1370 N N . LEU B 1 5 ? -17.812 4.945 9.07 1 97.94 5 LEU B N 1
ATOM 1371 C CA . LEU B 1 5 ? -16.656 5.566 9.688 1 97.94 5 LEU B CA 1
ATOM 1372 C C . LEU B 1 5 ? -15.922 4.574 10.586 1 97.94 5 LEU B C 1
ATOM 1374 O O . LEU B 1 5 ? -14.688 4.578 10.656 1 97.94 5 LEU B O 1
ATOM 1378 N N . ASP B 1 6 ? -16.656 3.709 11.211 1 96.81 6 ASP B N 1
ATOM 1379 C CA . ASP B 1 6 ? -16.062 2.725 12.102 1 96.81 6 ASP B CA 1
ATOM 1380 C C . ASP B 1 6 ? -15.086 1.821 11.352 1 96.81 6 ASP B C 1
ATOM 1382 O O . ASP B 1 6 ? -13.977 1.564 11.82 1 96.81 6 ASP B O 1
ATOM 1386 N N . HIS B 1 7 ? -15.5 1.338 10.203 1 94.94 7 HIS B N 1
ATOM 1387 C CA . HIS B 1 7 ? -14.641 0.468 9.414 1 94.94 7 HIS B CA 1
ATOM 1388 C C . HIS B 1 7 ? -13.391 1.208 8.945 1 94.94 7 HIS B C 1
ATOM 1390 O O . HIS B 1 7 ? -12.289 0.648 8.953 1 94.94 7 HIS B O 1
ATOM 1396 N N . PHE B 1 8 ? -13.602 2.465 8.523 1 97.81 8 PHE B N 1
ATOM 1397 C CA . PHE B 1 8 ? -12.43 3.24 8.117 1 97.81 8 PHE B CA 1
ATOM 1398 C C . PHE B 1 8 ? -11.484 3.447 9.289 1 97.81 8 PHE B C 1
ATOM 1400 O O . PHE B 1 8 ? -10.273 3.256 9.156 1 97.81 8 PHE B O 1
ATOM 1407 N N . LEU B 1 9 ? -12.031 3.861 10.375 1 98.25 9 LEU B N 1
ATOM 1408 C CA . LEU B 1 9 ? -11.219 4.215 11.531 1 98.25 9 LEU B CA 1
ATOM 1409 C C . LEU B 1 9 ? -10.422 3.012 12.023 1 98.25 9 LEU B C 1
ATOM 1411 O O . LEU B 1 9 ? -9.266 3.15 12.438 1 98.25 9 LEU B O 1
ATOM 1415 N N . LYS B 1 10 ? -10.93 1.846 11.977 1 95.75 10 LYS B N 1
ATOM 1416 C CA . LYS B 1 10 ? -10.211 0.635 12.352 1 95.75 10 LYS B CA 1
ATOM 1417 C C . LYS B 1 10 ? -9.055 0.361 11.398 1 95.75 10 LYS B C 1
ATOM 1419 O O . LYS B 1 10 ? -7.945 0.045 11.828 1 95.75 10 LYS B O 1
ATOM 1424 N N . SER B 1 11 ? -9.305 0.486 10.094 1 96.56 11 SER B N 1
ATOM 1425 C CA . SER B 1 11 ? -8.258 0.294 9.094 1 96.56 11 SER B CA 1
ATOM 1426 C C . SER B 1 11 ? -7.16 1.343 9.227 1 96.56 11 SER B C 1
ATOM 1428 O O . SER B 1 11 ? -5.973 1.018 9.172 1 96.56 11 SER B O 1
ATOM 1430 N N . TRP B 1 12 ? -7.613 2.615 9.43 1 98.44 12 TRP B N 1
ATOM 1431 C CA . TRP B 1 12 ? -6.656 3.709 9.562 1 98.44 12 TRP B CA 1
ATOM 1432 C C . TRP B 1 12 ? -5.781 3.521 10.797 1 98.44 12 TRP B C 1
ATOM 1434 O O . TRP B 1 12 ? -4.578 3.793 10.758 1 98.44 12 TRP B O 1
ATOM 1444 N N . GLU B 1 13 ? -6.371 3.094 11.859 1 97.94 13 GLU B N 1
ATOM 1445 C CA . GLU B 1 13 ? -5.605 2.881 13.078 1 97.94 13 GLU B CA 1
ATOM 1446 C C . GLU B 1 13 ? -4.438 1.925 12.844 1 97.94 13 GLU B C 1
ATOM 1448 O O . GLU B 1 13 ? -3.303 2.217 13.219 1 97.94 13 GLU B O 1
ATOM 1453 N N . PHE B 1 14 ? -4.684 0.805 12.25 1 96.69 14 PHE B N 1
ATOM 1454 C CA . PHE B 1 14 ? -3.639 -0.171 11.961 1 96.69 14 PHE B CA 1
ATOM 1455 C C . PHE B 1 14 ? -2.57 0.43 11.055 1 96.69 14 PHE B C 1
ATOM 1457 O O . PHE B 1 14 ? -1.378 0.35 11.352 1 96.69 14 PHE B O 1
ATOM 1464 N N . GLU B 1 15 ? -3.033 1.014 9.945 1 98.38 15 GLU B N 1
ATOM 1465 C CA . GLU B 1 15 ? -2.111 1.533 8.938 1 98.38 15 GLU B CA 1
ATOM 1466 C C . GLU B 1 15 ? -1.314 2.717 9.477 1 98.38 15 GLU B C 1
ATOM 1468 O O . GLU B 1 15 ? -0.123 2.854 9.188 1 98.38 15 GLU B O 1
ATOM 1473 N N . ALA B 1 16 ? -1.979 3.602 10.219 1 98.75 16 ALA B N 1
ATOM 1474 C CA . ALA B 1 16 ? -1.299 4.758 10.797 1 98.75 16 ALA B CA 1
ATOM 1475 C C . ALA B 1 16 ? -0.282 4.332 11.844 1 98.75 16 ALA B C 1
ATOM 1477 O O . ALA B 1 16 ? 0.812 4.895 11.93 1 98.75 16 ALA B O 1
ATOM 1478 N N . ASP B 1 17 ? -0.636 3.35 12.664 1 98.5 17 ASP B N 1
ATOM 1479 C CA . ASP B 1 17 ? 0.298 2.85 13.664 1 98.5 17 ASP B CA 1
ATOM 1480 C C . ASP B 1 17 ? 1.55 2.27 13.016 1 98.5 17 ASP B C 1
ATOM 1482 O O . ASP B 1 17 ? 2.668 2.516 13.469 1 98.5 17 ASP B O 1
ATOM 1486 N N . ALA B 1 18 ? 1.358 1.454 11.977 1 98.19 18 ALA B N 1
ATOM 1487 C CA . ALA B 1 18 ? 2.49 0.89 11.242 1 98.19 18 ALA B CA 1
ATOM 1488 C C . ALA B 1 18 ? 3.357 1.99 10.641 1 98.19 18 ALA B C 1
ATOM 1490 O O . ALA B 1 18 ? 4.59 1.922 10.703 1 98.19 18 ALA B O 1
ATOM 1491 N N . THR B 1 19 ? 2.709 3.004 10.07 1 98.88 19 THR B N 1
ATOM 1492 C CA . THR B 1 19 ? 3.434 4.117 9.461 1 98.88 19 THR B CA 1
ATOM 1493 C C . THR B 1 19 ? 4.211 4.895 10.516 1 98.88 19 THR B C 1
ATOM 1495 O O . THR B 1 19 ? 5.379 5.23 10.312 1 98.88 19 THR B O 1
ATOM 1498 N N . GLN B 1 20 ? 3.533 5.164 11.648 1 98.88 20 GLN B N 1
ATOM 1499 C CA . GLN B 1 20 ? 4.18 5.871 12.75 1 98.88 20 GLN B CA 1
ATOM 1500 C C . GLN B 1 20 ? 5.418 5.117 13.234 1 98.88 20 GLN B C 1
ATOM 1502 O O . GLN B 1 20 ? 6.457 5.73 13.492 1 98.88 20 GLN B O 1
ATOM 1507 N N . LYS B 1 21 ? 5.316 3.832 13.367 1 98.25 21 LYS B N 1
ATOM 1508 C CA . LYS B 1 21 ? 6.438 3.01 13.812 1 98.25 21 LYS B CA 1
ATOM 1509 C C . LYS B 1 21 ? 7.625 3.148 12.859 1 98.25 21 LYS B C 1
ATOM 1511 O O . LYS B 1 21 ? 8.773 3.242 13.305 1 98.25 21 LYS B O 1
ATOM 1516 N N . LEU B 1 22 ? 7.383 3.125 11.586 1 98.56 22 LEU B N 1
ATOM 1517 C CA . LEU B 1 22 ? 8.445 3.297 10.609 1 98.56 22 LEU B CA 1
ATOM 1518 C C . LEU B 1 22 ? 9.086 4.676 10.727 1 98.56 22 LEU B C 1
ATOM 1520 O O . LEU B 1 22 ? 10.312 4.801 10.727 1 98.56 22 LEU B O 1
ATOM 1524 N N . LEU B 1 23 ? 8.227 5.707 10.805 1 98.88 23 LEU B N 1
ATOM 1525 C CA . LEU B 1 23 ? 8.734 7.074 10.891 1 98.88 23 LEU B CA 1
ATOM 1526 C C . LEU B 1 23 ? 9.578 7.266 12.141 1 98.88 23 LEU B C 1
ATOM 1528 O O . LEU B 1 23 ? 10.586 7.98 12.109 1 98.88 23 LEU B O 1
ATOM 1532 N N . ASN B 1 24 ? 9.195 6.594 13.219 1 98.75 24 ASN B N 1
ATOM 1533 C CA . ASN B 1 24 ? 9.938 6.672 14.469 1 98.75 24 ASN B CA 1
ATOM 1534 C C . ASN B 1 24 ? 11.336 6.078 14.328 1 98.75 24 ASN B C 1
ATOM 1536 O O . ASN B 1 24 ? 12.219 6.367 15.133 1 98.75 24 ASN B O 1
ATOM 1540 N N . SER B 1 25 ? 11.539 5.215 13.375 1 98.19 25 SER B N 1
ATOM 1541 C CA . SER B 1 25 ? 12.805 4.508 13.203 1 98.19 25 SER B CA 1
ATOM 1542 C C . SER B 1 25 ? 13.766 5.305 12.336 1 98.19 25 SER B C 1
ATOM 1544 O O . SER B 1 25 ? 14.93 4.926 12.188 1 98.19 25 SER B O 1
ATOM 1546 N N . LEU B 1 26 ? 13.32 6.41 11.75 1 98.75 26 LEU B N 1
ATOM 1547 C CA . LEU B 1 26 ? 14.18 7.223 10.898 1 98.75 26 LEU B CA 1
ATOM 1548 C C . LEU B 1 26 ? 15.164 8.039 11.734 1 98.75 26 LEU B C 1
ATOM 1550 O O . LEU B 1 26 ? 14.906 8.32 12.898 1 98.75 26 LEU B O 1
ATOM 1554 N N . THR B 1 27 ? 16.312 8.375 11.188 1 98.88 27 THR B N 1
ATOM 1555 C CA . THR B 1 27 ? 17.297 9.297 11.734 1 98.88 27 THR B CA 1
ATOM 1556 C C . THR B 1 27 ? 17.547 10.453 10.773 1 98.88 27 THR B C 1
ATOM 1558 O O . THR B 1 27 ? 17.25 10.352 9.586 1 98.88 27 THR B O 1
ATOM 1561 N N . ASP B 1 28 ? 18.047 11.547 11.312 1 98.88 28 ASP B N 1
ATOM 1562 C CA . ASP B 1 28 ? 18.375 12.672 10.438 1 98.88 28 ASP B CA 1
ATOM 1563 C C . ASP B 1 28 ? 19.281 12.242 9.289 1 98.88 28 ASP B C 1
ATOM 1565 O O . ASP B 1 28 ? 19.094 12.672 8.148 1 98.88 28 ASP B O 1
ATOM 1569 N N . GLU B 1 29 ? 20.234 11.406 9.562 1 98.75 29 GLU B N 1
ATOM 1570 C CA . GLU B 1 29 ? 21.156 10.914 8.555 1 98.75 29 GLU B CA 1
ATOM 1571 C C . GLU B 1 29 ? 20.438 10.086 7.496 1 98.75 29 GLU B C 1
ATOM 1573 O O . GLU B 1 29 ? 20.703 10.227 6.301 1 98.75 29 GLU B O 1
ATOM 1578 N N . SER B 1 30 ? 19.516 9.25 7.863 1 98.81 30 SER B N 1
ATOM 1579 C CA . SER B 1 30 ? 18.844 8.352 6.934 1 98.81 30 SER B CA 1
ATOM 1580 C C . SER B 1 30 ? 17.938 9.125 5.973 1 98.81 30 SER B C 1
ATOM 1582 O O . SER B 1 30 ? 17.594 8.625 4.902 1 98.81 30 SER B O 1
ATOM 1584 N N . LEU B 1 31 ? 17.5 10.336 6.379 1 98.88 31 LEU B N 1
ATOM 1585 C CA . LEU B 1 31 ? 16.609 11.125 5.543 1 98.88 31 LEU B CA 1
ATOM 1586 C C . LEU B 1 31 ? 17.234 11.414 4.188 1 98.88 31 LEU B C 1
ATOM 1588 O O . LEU B 1 31 ? 16.531 11.594 3.191 1 98.88 31 LEU B O 1
ATOM 1592 N N . LYS B 1 32 ? 18.5 11.375 4.078 1 98.5 32 LYS B N 1
ATOM 1593 C CA . LYS B 1 32 ? 19.219 11.766 2.869 1 98.5 32 LYS B CA 1
ATOM 1594 C C . LYS B 1 32 ? 19.297 10.602 1.883 1 98.5 32 LYS B C 1
ATOM 1596 O O . LYS B 1 32 ? 19.672 10.789 0.721 1 98.5 32 LYS B O 1
ATOM 1601 N N . GLN B 1 33 ? 18.984 9.352 2.297 1 98.62 33 GLN B N 1
ATOM 1602 C CA . GLN B 1 33 ? 19.078 8.172 1.438 1 98.62 33 GLN B CA 1
ATOM 1603 C C . GLN B 1 33 ? 18.219 8.344 0.187 1 98.62 33 GLN B C 1
ATOM 1605 O O . GLN B 1 33 ? 17.062 8.766 0.273 1 98.62 33 GLN B O 1
ATOM 1610 N N . GLU B 1 34 ? 18.781 8.156 -0.956 1 98.19 34 GLU B N 1
ATOM 1611 C CA . GLU B 1 34 ? 18.078 8.234 -2.232 1 98.19 34 GLU B CA 1
ATOM 1612 C C . GLU B 1 34 ? 18.547 7.148 -3.191 1 98.19 34 GLU B C 1
ATOM 1614 O O . GLU B 1 34 ? 19.609 6.543 -2.979 1 98.19 34 GLU B O 1
ATOM 1619 N N . ILE B 1 35 ? 17.719 6.844 -4.254 1 96.62 35 ILE B N 1
ATOM 1620 C CA . ILE B 1 35 ? 18.172 5.953 -5.32 1 96.62 35 ILE B CA 1
ATOM 1621 C C . ILE B 1 35 ? 19.281 6.629 -6.121 1 96.62 35 ILE B C 1
ATOM 1623 O O . ILE B 1 35 ? 20.391 6.105 -6.211 1 96.62 35 ILE B O 1
ATOM 1627 N N . THR B 1 36 ? 19 7.75 -6.664 1 95 36 THR B N 1
ATOM 1628 C CA . THR B 1 36 ? 19.922 8.68 -7.301 1 95 36 THR B CA 1
ATOM 1629 C C . THR B 1 36 ? 19.516 10.125 -7 1 95 36 THR B C 1
ATOM 1631 O O . THR B 1 36 ? 18.469 10.375 -6.398 1 95 36 THR B O 1
ATOM 1634 N N . SER B 1 37 ? 20.297 11.055 -7.48 1 94.19 37 SER B N 1
ATOM 1635 C CA . SER B 1 37 ? 20 12.469 -7.25 1 94.19 37 SER B CA 1
ATOM 1636 C C . SER B 1 37 ? 18.766 12.914 -8 1 94.19 37 SER B C 1
ATOM 1638 O O . SER B 1 37 ? 18.234 14 -7.758 1 94.19 37 SER B O 1
ATOM 1640 N N . GLN B 1 38 ? 18.203 12.039 -8.828 1 93.12 38 GLN B N 1
ATOM 1641 C CA . GLN B 1 38 ? 17.016 12.367 -9.617 1 93.12 38 GLN B CA 1
ATOM 1642 C C . GLN B 1 38 ? 15.766 11.75 -9.008 1 93.12 38 GLN B C 1
ATOM 1644 O O . GLN B 1 38 ? 14.695 11.781 -9.617 1 93.12 38 GLN B O 1
ATOM 1649 N N . ASN B 1 39 ? 15.898 11.133 -7.852 1 96.12 39 ASN B N 1
ATOM 1650 C CA . ASN B 1 39 ? 14.781 10.516 -7.145 1 96.12 39 ASN B CA 1
ATOM 1651 C C . ASN B 1 39 ? 14.562 11.148 -5.777 1 96.12 39 ASN B C 1
ATOM 1653 O O . ASN B 1 39 ? 15.492 11.695 -5.188 1 96.12 39 ASN B O 1
ATOM 1657 N N . TRP B 1 40 ? 13.359 11.07 -5.336 1 97.31 40 TRP B N 1
ATOM 1658 C CA . TRP B 1 40 ? 13.062 11.547 -3.99 1 97.31 40 TRP B CA 1
ATOM 1659 C C . TRP B 1 40 ? 13.906 10.812 -2.955 1 97.31 40 TRP B C 1
ATOM 1661 O O . TRP B 1 40 ? 14.117 9.602 -3.059 1 97.31 40 TRP B O 1
ATOM 1671 N N . THR B 1 41 ? 14.352 11.602 -1.967 1 98.5 41 THR B N 1
ATOM 1672 C CA . THR B 1 41 ? 15.023 11 -0.817 1 98.5 41 THR B CA 1
ATOM 1673 C C . THR B 1 41 ? 14.016 10.305 0.092 1 98.5 41 THR B C 1
ATOM 1675 O O . THR B 1 41 ? 12.812 10.508 -0.035 1 98.5 41 THR B O 1
ATOM 1678 N N . LEU B 1 42 ? 14.586 9.477 0.999 1 98.81 42 LEU B N 1
ATOM 1679 C CA . LEU B 1 42 ? 13.773 8.867 2.045 1 98.81 42 LEU B CA 1
ATOM 1680 C C . LEU B 1 42 ? 13.023 9.938 2.838 1 98.81 42 LEU B C 1
ATOM 1682 O O . LEU B 1 42 ? 11.836 9.773 3.133 1 98.81 42 LEU B O 1
ATOM 1686 N N . GLY B 1 43 ? 13.703 11.023 3.162 1 98.81 43 GLY B N 1
ATOM 1687 C CA . GLY B 1 43 ? 13.062 12.117 3.869 1 98.81 43 GLY B CA 1
ATOM 1688 C C . GLY B 1 43 ? 11.922 12.75 3.092 1 98.81 43 GLY B C 1
ATOM 1689 O O . GLY B 1 43 ? 10.883 13.07 3.664 1 98.81 43 GLY B O 1
ATOM 1690 N N . ARG B 1 44 ? 12.102 12.93 1.803 1 98.69 44 ARG B N 1
ATOM 1691 C CA . ARG B 1 44 ? 11.07 13.516 0.952 1 98.69 44 ARG B CA 1
ATOM 1692 C C . ARG B 1 44 ? 9.836 12.625 0.895 1 98.69 44 ARG B C 1
ATOM 1694 O O . ARG B 1 44 ? 8.711 13.117 0.959 1 98.69 44 ARG B O 1
ATOM 1701 N N . ILE B 1 45 ? 10.023 11.344 0.741 1 98.75 45 ILE B N 1
ATOM 1702 C CA . ILE B 1 45 ? 8.906 10.406 0.718 1 98.75 45 ILE B CA 1
ATOM 1703 C C . ILE B 1 45 ? 8.188 10.43 2.064 1 98.75 45 ILE B C 1
ATOM 1705 O O . ILE B 1 45 ? 6.953 10.461 2.119 1 98.75 45 ILE B O 1
ATOM 1709 N N . ALA B 1 46 ? 8.945 10.406 3.135 1 98.88 46 ALA B N 1
ATOM 1710 C CA . ALA B 1 46 ? 8.375 10.438 4.48 1 98.88 46 ALA B CA 1
ATOM 1711 C C . ALA B 1 46 ? 7.52 11.688 4.684 1 98.88 46 ALA B C 1
ATOM 1713 O O . ALA B 1 46 ? 6.383 11.602 5.156 1 98.88 46 ALA B O 1
ATOM 1714 N N . TRP B 1 47 ? 8.062 12.805 4.285 1 98.88 47 TRP B N 1
ATOM 1715 C CA . TRP B 1 47 ? 7.352 14.062 4.477 1 98.88 47 TRP B CA 1
ATOM 1716 C C . TRP B 1 47 ? 6.105 14.125 3.6 1 98.88 47 TRP B C 1
ATOM 1718 O O . TRP B 1 47 ? 5.059 14.617 4.031 1 98.88 47 TRP B O 1
ATOM 1728 N N . HIS B 1 48 ? 6.23 13.641 2.381 1 98.69 48 HIS B N 1
ATOM 1729 C CA . HIS B 1 48 ? 5.07 13.555 1.503 1 98.69 48 HIS B CA 1
ATOM 1730 C C . HIS B 1 48 ? 3.969 12.703 2.131 1 98.69 48 HIS B C 1
ATOM 1732 O O . HIS B 1 48 ? 2.785 13.031 2.014 1 98.69 48 HIS B O 1
ATOM 1738 N N . THR B 1 49 ? 4.352 11.625 2.768 1 98.75 49 THR B N 1
ATOM 1739 C CA . THR B 1 49 ? 3.393 10.758 3.434 1 98.75 49 THR B CA 1
ATOM 1740 C C . THR B 1 49 ? 2.646 11.508 4.531 1 98.75 49 THR B C 1
ATOM 1742 O O . THR B 1 49 ? 1.444 11.312 4.719 1 98.75 49 THR B O 1
ATOM 1745 N N . VAL B 1 50 ? 3.318 12.375 5.25 1 98.88 50 VAL B N 1
ATOM 1746 C CA . VAL B 1 50 ? 2.707 13.203 6.285 1 98.88 50 VAL B CA 1
ATOM 1747 C C . VAL B 1 50 ? 1.738 14.195 5.648 1 98.88 50 VAL B C 1
ATOM 1749 O O . VAL B 1 50 ? 0.552 14.219 5.988 1 98.88 50 VAL B O 1
ATOM 1752 N N . ALA B 1 51 ? 2.205 14.938 4.715 1 98.69 51 ALA B N 1
ATOM 1753 C CA . ALA B 1 51 ? 1.453 16.047 4.129 1 98.69 51 ALA B CA 1
ATOM 1754 C C . ALA B 1 51 ? 0.264 15.531 3.32 1 98.69 51 ALA B C 1
ATOM 1756 O O . ALA B 1 51 ? -0.755 16.219 3.203 1 98.69 51 ALA B O 1
ATOM 1757 N N . ALA B 1 52 ? 0.379 14.344 2.785 1 98.38 52 ALA B N 1
ATOM 1758 C CA . ALA B 1 52 ? -0.655 13.773 1.926 1 98.38 52 ALA B CA 1
ATOM 1759 C C . ALA B 1 52 ? -1.979 13.633 2.674 1 98.38 52 ALA B C 1
ATOM 1761 O O . ALA B 1 52 ? -3.051 13.68 2.066 1 98.38 52 ALA B O 1
ATOM 1762 N N . ILE B 1 53 ? -1.913 13.43 4.012 1 98.75 53 ILE B N 1
ATOM 1763 C CA . ILE B 1 53 ? -3.145 13.344 4.793 1 98.75 53 ILE B CA 1
ATOM 1764 C C . ILE B 1 53 ? -3.996 14.586 4.555 1 98.75 53 ILE B C 1
ATOM 1766 O O . ILE B 1 53 ? -5.176 14.484 4.215 1 98.75 53 ILE B O 1
ATOM 1770 N N . GLY B 1 54 ? -3.393 15.766 4.691 1 98.12 54 GLY B N 1
ATOM 1771 C CA . GLY B 1 54 ? -4.098 17.016 4.473 1 98.12 54 GLY B CA 1
ATOM 1772 C C . GLY B 1 54 ? -4.375 17.297 3.01 1 98.12 54 GLY B C 1
ATOM 1773 O O . GLY B 1 54 ? -5.473 17.734 2.65 1 98.12 54 GLY B O 1
ATOM 1774 N N . ILE B 1 55 ? -3.402 17.062 2.131 1 96.94 55 ILE B N 1
ATOM 1775 C CA . ILE B 1 55 ? -3.488 17.375 0.711 1 96.94 55 ILE B CA 1
ATOM 1776 C C . ILE B 1 55 ? -4.641 16.609 0.077 1 96.94 55 ILE B C 1
ATOM 1778 O O . ILE B 1 55 ? -5.477 17.188 -0.621 1 96.94 55 ILE B O 1
ATOM 1782 N N . ILE B 1 56 ? -4.75 15.32 0.29 1 96.94 56 ILE B N 1
ATOM 1783 C CA . ILE B 1 56 ? -5.766 14.469 -0.32 1 96.94 56 ILE B CA 1
ATOM 1784 C C . ILE B 1 56 ? -7.137 14.82 0.255 1 96.94 56 ILE B C 1
ATOM 1786 O O . ILE B 1 56 ? -8.109 14.984 -0.49 1 96.94 56 ILE B O 1
ATOM 1790 N N . THR B 1 57 ? -7.207 15.008 1.558 1 97.19 57 THR B N 1
ATOM 1791 C CA . THR B 1 57 ? -8.508 15.234 2.186 1 97.19 57 THR B CA 1
ATOM 1792 C C . THR B 1 57 ? -8.961 16.688 1.986 1 97.19 57 THR B C 1
ATOM 1794 O O . THR B 1 57 ? -10.117 17.016 2.227 1 97.19 57 THR B O 1
ATOM 1797 N N . SER B 1 58 ? -8.086 17.578 1.563 1 95.44 58 SER B N 1
ATOM 1798 C CA . SER B 1 58 ? -8.461 18.969 1.304 1 95.44 58 SER B CA 1
ATOM 1799 C C . SER B 1 58 ? -9.477 19.062 0.173 1 95.44 58 SER B C 1
ATOM 1801 O O . SER B 1 58 ? -10.102 20.109 -0.019 1 95.44 58 SER B O 1
ATOM 1803 N N . ASN B 1 59 ? -9.672 18.016 -0.59 1 94.25 59 ASN B N 1
ATOM 1804 C CA . ASN B 1 59 ? -10.68 17.953 -1.645 1 94.25 59 ASN B CA 1
ATOM 1805 C C . ASN B 1 59 ? -12.078 17.766 -1.071 1 94.25 59 ASN B C 1
ATOM 1807 O O . ASN B 1 59 ? -13.062 17.781 -1.812 1 94.25 59 ASN B O 1
ATOM 1811 N N . THR B 1 60 ? -12.164 17.594 0.196 1 96.31 60 THR B N 1
ATOM 1812 C CA . THR B 1 60 ? -13.438 17.469 0.899 1 96.31 60 THR B CA 1
ATOM 1813 C C . THR B 1 60 ? -13.711 18.703 1.744 1 96.31 60 THR B C 1
ATOM 1815 O O . THR B 1 60 ? -12.984 19.703 1.647 1 96.31 60 THR B O 1
ATOM 1818 N N . ASP B 1 61 ? -14.82 18.672 2.623 1 95.12 61 ASP B N 1
ATOM 1819 C CA . ASP B 1 61 ? -15.148 19.781 3.51 1 95.12 61 ASP B CA 1
ATOM 1820 C C . ASP B 1 61 ? -14.555 19.562 4.902 1 95.12 61 ASP B C 1
ATOM 1822 O O . ASP B 1 61 ? -14.859 20.312 5.832 1 95.12 61 ASP B O 1
ATOM 1826 N N . LEU B 1 62 ? -13.781 18.516 5.012 1 97 62 LEU B N 1
ATOM 1827 C CA . LEU B 1 62 ? -13.172 18.219 6.305 1 97 62 LEU B CA 1
ATOM 1828 C C . LEU B 1 62 ? -12.141 19.266 6.676 1 97 62 LEU B C 1
ATOM 1830 O O . LEU B 1 62 ? -11.328 19.672 5.836 1 97 62 LEU B O 1
ATOM 1834 N N . THR B 1 63 ? -12.172 19.719 7.918 1 97.94 63 THR B N 1
ATOM 1835 C CA . THR B 1 63 ? -11.234 20.734 8.375 1 97.94 63 THR B CA 1
ATOM 1836 C C . THR B 1 63 ? -10.445 20.234 9.586 1 97.94 63 THR B C 1
ATOM 1838 O O . THR B 1 63 ? -11.031 19.781 10.57 1 97.94 63 THR B O 1
ATOM 1841 N N . PHE B 1 64 ? -9.148 20.297 9.531 1 98.12 64 PHE B N 1
ATOM 1842 C CA . PHE B 1 64 ? -8.25 19.953 10.625 1 98.12 64 PHE B CA 1
ATOM 1843 C C . PHE B 1 64 ? -6.836 20.453 10.336 1 98.12 64 PHE B C 1
ATOM 1845 O O . PHE B 1 64 ? -6.527 20.828 9.211 1 98.12 64 PHE B O 1
ATOM 1852 N N . GLN B 1 65 ? -6 20.484 11.289 1 97.62 65 GLN B N 1
ATOM 1853 C CA . GLN B 1 65 ? -4.633 20.984 11.141 1 97.62 65 GLN B CA 1
ATOM 1854 C C . GLN B 1 65 ? -3.711 19.875 10.625 1 97.62 65 GLN B C 1
ATOM 1856 O O . GLN B 1 65 ? -3.623 18.797 11.227 1 97.62 65 GLN B O 1
ATOM 1861 N N . ALA B 1 66 ? -3.008 20.109 9.531 1 97.38 66 ALA B N 1
ATOM 1862 C CA . ALA B 1 66 ? -1.976 19.266 8.938 1 97.38 66 ALA B CA 1
ATOM 1863 C C . ALA B 1 66 ? -1.091 20.062 7.984 1 97.38 66 ALA B C 1
ATOM 1865 O O . ALA B 1 66 ? -1.481 21.141 7.516 1 97.38 66 ALA B O 1
ATOM 1866 N N . PRO B 1 67 ? 0.124 19.578 7.793 1 97.12 67 PRO B N 1
ATOM 1867 C CA . PRO B 1 67 ? 0.922 20.266 6.773 1 97.12 67 PRO B CA 1
ATOM 1868 C C . PRO B 1 67 ? 0.208 20.359 5.43 1 97.12 67 PRO B C 1
ATOM 1870 O O . PRO B 1 67 ? -0.366 19.375 4.957 1 97.12 67 PRO B O 1
ATOM 1873 N N . ALA B 1 68 ? 0.24 21.531 4.832 1 92.62 68 ALA B N 1
ATOM 1874 C CA . ALA B 1 68 ? -0.488 21.781 3.588 1 92.62 68 ALA B CA 1
ATOM 1875 C C . ALA B 1 68 ? 0.396 21.516 2.373 1 92.62 68 ALA B C 1
ATOM 1877 O O . ALA B 1 68 ? -0.104 21.359 1.257 1 92.62 68 ALA B O 1
ATOM 1878 N N . GLU B 1 69 ? 1.677 21.547 2.656 1 94.81 69 GLU B N 1
ATOM 1879 C CA . GLU B 1 69 ? 2.65 21.359 1.587 1 94.81 69 GLU B CA 1
ATOM 1880 C C . GLU B 1 69 ? 3.689 20.312 1.971 1 94.81 69 GLU B C 1
ATOM 1882 O O . GLU B 1 69 ? 4 20.141 3.152 1 94.81 69 GLU B O 1
ATOM 1887 N N . ASP B 1 70 ? 4.164 19.609 0.932 1 95.62 70 ASP B N 1
ATOM 1888 C CA . ASP B 1 70 ? 5.137 18.547 1.211 1 95.62 70 ASP B CA 1
ATOM 1889 C C . ASP B 1 70 ? 6.543 18.969 0.787 1 95.62 70 ASP B C 1
ATOM 1891 O O . ASP B 1 70 ? 7.398 18.125 0.531 1 95.62 70 ASP B O 1
ATOM 1895 N N . TYR B 1 71 ? 6.754 20.328 0.601 1 95.62 71 TYR B N 1
ATOM 1896 C CA . TYR B 1 71 ? 8.055 20.953 0.372 1 95.62 71 TYR B CA 1
ATOM 1897 C C . TYR B 1 71 ? 8.117 22.344 1.021 1 95.62 71 TYR B C 1
ATOM 1899 O O . TYR B 1 71 ? 7.145 23.094 0.977 1 95.62 71 TYR B O 1
ATOM 1907 N N . PRO B 1 72 ? 9.25 22.734 1.612 1 97.38 72 PRO B N 1
ATOM 1908 C CA . PRO B 1 72 ? 10.523 22.016 1.701 1 97.38 72 PRO B CA 1
ATOM 1909 C C . PRO B 1 72 ? 10.469 20.844 2.682 1 97.38 72 PRO B C 1
ATOM 1911 O O . PRO B 1 72 ? 9.578 20.781 3.531 1 97.38 72 PRO B O 1
ATOM 1914 N N . VAL B 1 73 ? 11.375 19.938 2.566 1 97.94 73 VAL B N 1
ATOM 1915 C CA . VAL B 1 73 ? 11.453 18.75 3.414 1 97.94 73 VAL B CA 1
ATOM 1916 C C . VAL B 1 73 ? 12.148 19.094 4.727 1 97.94 73 VAL B C 1
ATOM 1918 O O . VAL B 1 73 ? 13.258 19.641 4.723 1 97.94 73 VAL B O 1
ATOM 1921 N N . PRO B 1 74 ? 11.508 18.797 5.852 1 98.31 74 PRO B N 1
ATOM 1922 C CA . PRO B 1 74 ? 12.211 18.984 7.125 1 98.31 74 PRO B CA 1
ATOM 1923 C C . PRO B 1 74 ? 13.484 18.156 7.23 1 98.31 74 PRO B C 1
ATOM 1925 O O . PRO B 1 74 ? 13.547 17.047 6.691 1 98.31 74 PRO B O 1
ATOM 1928 N N . THR B 1 75 ? 14.461 18.625 8.016 1 98.12 75 THR B N 1
ATOM 1929 C CA . THR B 1 75 ? 15.742 17.938 8.141 1 98.12 75 THR B CA 1
ATOM 1930 C C . THR B 1 75 ? 15.781 17.094 9.414 1 98.12 75 THR B C 1
ATOM 1932 O O . THR B 1 75 ? 16.766 16.406 9.68 1 98.12 75 THR B O 1
ATOM 1935 N N . SER B 1 76 ? 14.734 17.156 10.211 1 98.75 76 SER B N 1
ATOM 1936 C CA . SER B 1 76 ? 14.648 16.406 11.461 1 98.75 76 SER B CA 1
ATOM 1937 C C . SER B 1 76 ? 13.688 15.227 11.336 1 98.75 76 SER B C 1
ATOM 1939 O O . SER B 1 76 ? 12.484 15.414 11.141 1 98.75 76 SER B O 1
ATOM 1941 N N . ALA B 1 77 ? 14.227 14.055 11.539 1 98.88 77 ALA B N 1
ATOM 1942 C CA . ALA B 1 77 ? 13.398 12.852 11.539 1 98.88 77 ALA B CA 1
ATOM 1943 C C . ALA B 1 77 ? 12.328 12.922 12.625 1 98.88 77 ALA B C 1
ATOM 1945 O O . ALA B 1 77 ? 11.172 12.547 12.398 1 98.88 77 ALA B O 1
ATOM 1946 N N . GLN B 1 78 ? 12.703 13.383 13.758 1 98.88 78 GLN B N 1
ATOM 1947 C CA . GLN B 1 78 ? 11.758 13.508 14.867 1 98.88 78 GLN B CA 1
ATOM 1948 C C . GLN B 1 78 ? 10.609 14.445 14.508 1 98.88 78 GLN B C 1
ATOM 1950 O O . GLN B 1 78 ? 9.453 14.164 14.836 1 98.88 78 GLN B O 1
ATOM 1955 N N . PHE B 1 79 ? 10.938 15.547 13.906 1 98.88 79 PHE B N 1
ATOM 1956 C CA . PHE B 1 79 ? 9.898 16.484 13.5 1 98.88 79 PHE B CA 1
ATOM 1957 C C . PHE B 1 79 ? 8.922 15.828 12.531 1 98.88 79 PHE B C 1
ATOM 1959 O O . PHE B 1 79 ? 7.707 16.016 12.648 1 98.88 79 PHE B O 1
ATOM 1966 N N . ILE B 1 80 ? 9.438 15.094 11.562 1 98.94 80 ILE B N 1
ATOM 1967 C CA . ILE B 1 80 ? 8.602 14.398 10.594 1 98.94 80 ILE B CA 1
ATOM 1968 C C . ILE B 1 80 ? 7.688 13.406 11.312 1 98.94 80 ILE B C 1
ATOM 1970 O O . ILE B 1 80 ? 6.477 13.383 11.07 1 98.94 80 ILE B O 1
ATOM 1974 N N . ALA B 1 81 ? 8.242 12.617 12.219 1 98.94 81 ALA B N 1
ATOM 1975 C CA . ALA B 1 81 ? 7.473 11.633 12.969 1 98.94 81 ALA B CA 1
ATOM 1976 C C . ALA B 1 81 ? 6.395 12.305 13.82 1 98.94 81 ALA B C 1
ATOM 1978 O O . ALA B 1 81 ? 5.246 11.859 13.844 1 98.94 81 ALA B O 1
ATOM 1979 N N . ASP B 1 82 ? 6.723 13.367 14.5 1 98.88 82 ASP B N 1
ATOM 1980 C CA . ASP B 1 82 ? 5.773 14.102 15.328 1 98.88 82 ASP B CA 1
ATOM 1981 C C . ASP B 1 82 ? 4.652 14.703 14.484 1 98.88 82 ASP B C 1
ATOM 1983 O O . ASP B 1 82 ? 3.492 14.711 14.898 1 98.88 82 ASP B O 1
ATOM 1987 N N . SER B 1 83 ? 5.043 15.234 13.383 1 98.88 83 SER B N 1
ATOM 1988 C CA . SER B 1 83 ? 4.062 15.844 12.492 1 98.88 83 SER B CA 1
ATOM 1989 C C . SER B 1 83 ? 3.051 14.812 11.992 1 98.88 83 SER B C 1
ATOM 1991 O O . SER B 1 83 ? 1.862 15.109 11.867 1 98.88 83 SER B O 1
ATOM 1993 N N . TYR B 1 84 ? 3.529 13.641 11.68 1 98.94 84 TYR B N 1
ATOM 1994 C CA . TYR B 1 84 ? 2.607 12.586 11.266 1 98.94 84 TYR B CA 1
ATOM 1995 C C . TYR B 1 84 ? 1.614 12.266 12.375 1 98.94 84 TYR B C 1
ATOM 1997 O O . TYR B 1 84 ? 0.411 12.156 12.125 1 98.94 84 TYR B O 1
ATOM 2005 N N . HIS B 1 85 ? 2.174 12.047 13.562 1 98.88 85 HIS B N 1
ATOM 2006 C CA . HIS B 1 85 ? 1.336 11.758 14.719 1 98.88 85 HIS B CA 1
ATOM 2007 C C . HIS B 1 85 ? 0.255 12.82 14.898 1 98.88 85 HIS B C 1
ATOM 2009 O O . HIS B 1 85 ? -0.919 12.492 15.078 1 98.88 85 HIS B O 1
ATOM 2015 N N . GLN B 1 86 ? 0.653 14.047 14.797 1 98.81 86 GLN B N 1
ATOM 2016 C CA . GLN B 1 86 ? -0.27 15.156 14.992 1 98.81 86 GLN B CA 1
ATOM 2017 C C . GLN B 1 86 ? -1.308 15.211 13.875 1 98.81 86 GLN B C 1
ATOM 2019 O O . GLN B 1 86 ? -2.504 15.336 14.133 1 98.81 86 GLN B O 1
ATOM 2024 N N . ALA B 1 87 ? -0.862 15.125 12.656 1 98.81 87 ALA B N 1
ATOM 2025 C CA . ALA B 1 87 ? -1.759 15.203 11.5 1 98.81 87 ALA B CA 1
ATOM 2026 C C . ALA B 1 87 ? -2.762 14.047 11.516 1 98.81 87 ALA B C 1
ATOM 2028 O O . ALA B 1 87 ? -3.957 14.258 11.297 1 98.81 87 ALA B O 1
ATOM 2029 N N . SER B 1 88 ? -2.238 12.859 11.758 1 98.88 88 SER B N 1
ATOM 2030 C CA . SER B 1 88 ? -3.094 11.672 11.789 1 98.88 88 SER B CA 1
ATOM 2031 C C . SER B 1 88 ? -4.148 11.789 12.883 1 98.88 88 SER B C 1
ATOM 2033 O O . SER B 1 88 ? -5.32 11.477 12.656 1 98.88 88 SER B O 1
ATOM 2035 N N . ASN B 1 89 ? -3.77 12.203 14.078 1 98.75 89 ASN B N 1
ATOM 2036 C CA . ASN B 1 89 ? -4.715 12.359 15.18 1 98.75 89 ASN B CA 1
ATOM 2037 C C . ASN B 1 89 ? -5.75 13.438 14.875 1 98.75 89 ASN B C 1
ATOM 2039 O O . ASN B 1 89 ? -6.938 13.266 15.164 1 98.75 89 ASN B O 1
ATOM 2043 N N . ALA B 1 90 ? -5.297 14.539 14.367 1 98.81 90 ALA B N 1
ATOM 2044 C CA . ALA B 1 90 ? -6.215 15.617 14.008 1 98.81 90 ALA B CA 1
ATOM 2045 C C . ALA B 1 90 ? -7.223 15.156 12.961 1 98.81 90 ALA B C 1
ATOM 2047 O O . ALA B 1 90 ? -8.406 15.492 13.031 1 98.81 90 ALA B O 1
ATOM 2048 N N . PHE B 1 91 ? -6.746 14.461 12.016 1 98.88 91 PHE B N 1
ATOM 2049 C CA . PHE B 1 91 ? -7.578 13.891 10.961 1 98.88 91 PHE B CA 1
ATOM 2050 C C . PHE B 1 91 ? -8.656 12.992 11.555 1 98.88 91 PHE B C 1
ATOM 2052 O O . PHE B 1 91 ? -9.844 13.148 11.234 1 98.88 91 PHE B O 1
ATOM 2059 N N . VAL B 1 92 ? -8.266 12.062 12.422 1 98.81 92 VAL B N 1
ATOM 2060 C CA . VAL B 1 92 ? -9.188 11.117 13.047 1 98.81 92 VAL B CA 1
ATOM 2061 C C . VAL B 1 92 ? -10.242 11.875 13.844 1 98.81 92 VAL B C 1
ATOM 2063 O O . VAL B 1 92 ? -11.438 11.578 13.758 1 98.81 92 VAL B O 1
ATOM 2066 N N . GLN B 1 93 ? -9.812 12.867 14.594 1 98.75 93 GLN B N 1
ATOM 2067 C CA . GLN B 1 93 ? -10.75 13.664 15.383 1 98.75 93 GLN B CA 1
ATOM 2068 C C . GLN B 1 93 ? -11.727 14.414 14.484 1 98.75 93 GLN B C 1
ATOM 2070 O O . GLN B 1 93 ? -12.914 14.508 14.797 1 98.75 93 GLN B O 1
ATOM 2075 N N . ALA B 1 94 ? -11.211 14.953 13.422 1 98.81 94 ALA B N 1
ATOM 2076 C CA . ALA B 1 94 ? -12.07 15.664 12.469 1 98.81 94 ALA B CA 1
ATOM 2077 C C . ALA B 1 94 ? -13.133 14.734 11.891 1 98.81 94 ALA B C 1
ATOM 2079 O O . ALA B 1 94 ? -14.297 15.109 11.773 1 98.81 94 ALA B O 1
ATOM 2080 N N . LEU B 1 95 ? -12.75 13.539 11.523 1 98.75 95 LEU B N 1
ATOM 2081 C CA . LEU B 1 95 ? -13.711 12.57 11.008 1 98.75 95 LEU B CA 1
ATOM 2082 C C . LEU B 1 95 ? -14.805 12.289 12.023 1 98.75 95 LEU B C 1
ATOM 2084 O O . LEU B 1 95 ? -15.992 12.32 11.695 1 98.75 95 LEU B O 1
ATOM 2088 N N . LYS B 1 96 ? -14.406 12.055 13.242 1 98.5 96 LYS B N 1
ATOM 2089 C CA . LYS B 1 96 ? -15.336 11.664 14.297 1 98.5 96 LYS B CA 1
ATOM 2090 C C . LYS B 1 96 ? -16.312 12.781 14.609 1 98.5 96 LYS B C 1
ATOM 2092 O O . LYS B 1 96 ? -17.453 12.523 15 1 98.5 96 LYS B O 1
ATOM 2097 N N . THR B 1 97 ? -15.914 13.992 14.414 1 98.56 97 THR B N 1
ATOM 2098 C CA . THR B 1 97 ? -16.719 15.109 14.883 1 98.56 97 THR B CA 1
ATOM 2099 C C . THR B 1 97 ? -17.469 15.758 13.719 1 98.56 97 THR B C 1
ATOM 2101 O O . THR B 1 97 ? -18.5 16.406 13.922 1 98.56 97 THR B O 1
ATOM 2104 N N . GLN B 1 98 ? -16.953 15.617 12.508 1 98.62 98 GLN B N 1
ATOM 2105 C CA . GLN B 1 98 ? -17.5 16.422 11.422 1 98.62 98 GLN B CA 1
ATOM 2106 C C . GLN B 1 98 ? -18.25 15.539 10.422 1 98.62 98 GLN B C 1
ATOM 2108 O O . GLN B 1 98 ? -19.062 16.047 9.633 1 98.62 98 GLN B O 1
ATOM 2113 N N . TRP B 1 99 ? -17.984 14.258 10.359 1 98.38 99 TRP B N 1
ATOM 2114 C CA . TRP B 1 99 ? -18.578 13.391 9.352 1 98.38 99 TRP B CA 1
ATOM 2115 C C . TRP B 1 99 ? -19.516 12.367 10 1 98.38 99 TRP B C 1
ATOM 2117 O O . TRP B 1 99 ? -19.422 12.109 11.203 1 98.38 99 TRP B O 1
ATOM 2127 N N . THR B 1 100 ? -20.469 11.867 9.258 1 98.19 100 THR B N 1
ATOM 2128 C CA . THR B 1 100 ? -21.297 10.703 9.547 1 98.19 100 THR B CA 1
ATOM 2129 C C . THR B 1 100 ? -21.141 9.641 8.453 1 98.19 100 THR B C 1
ATOM 2131 O O . THR B 1 100 ? -20.469 9.875 7.445 1 98.19 100 THR B O 1
ATOM 2134 N N . ASP B 1 101 ? -21.672 8.469 8.734 1 97.62 101 ASP B N 1
ATOM 2135 C CA . ASP B 1 101 ? -21.641 7.449 7.691 1 97.62 101 ASP B CA 1
ATOM 2136 C C . ASP B 1 101 ? -22.25 7.973 6.395 1 97.62 101 ASP B C 1
ATOM 2138 O O . ASP B 1 101 ? -21.812 7.594 5.301 1 97.62 101 ASP B O 1
ATOM 2142 N N . HIS B 1 102 ? -23.281 8.812 6.492 1 97.75 102 HIS B N 1
ATOM 2143 C CA . HIS B 1 102 ? -23.922 9.398 5.316 1 97.75 102 HIS B CA 1
ATOM 2144 C C . HIS B 1 102 ? -22.938 10.234 4.512 1 97.75 102 HIS B C 1
ATOM 2146 O O . HIS B 1 102 ? -22.969 10.242 3.281 1 97.75 102 HIS B O 1
ATOM 2152 N N . THR B 1 103 ? -22.016 10.977 5.199 1 98 103 THR B N 1
ATOM 2153 C CA . THR B 1 103 ? -21.016 11.828 4.543 1 98 103 THR B CA 1
ATOM 2154 C C . THR B 1 103 ? -20.094 11.008 3.65 1 98 103 THR B C 1
ATOM 2156 O O . THR B 1 103 ? -19.578 11.508 2.65 1 98 103 THR B O 1
ATOM 2159 N N . LEU B 1 104 ? -19.891 9.727 3.977 1 97.19 104 LEU B N 1
ATOM 2160 C CA . LEU B 1 104 ? -19.031 8.852 3.199 1 97.19 104 LEU B CA 1
ATOM 2161 C C . LEU B 1 104 ? -19.594 8.625 1.801 1 97.19 104 LEU B C 1
ATOM 2163 O O . LEU B 1 104 ? -18.859 8.305 0.871 1 97.19 104 LEU B O 1
ATOM 2167 N N . GLN B 1 105 ? -20.875 8.867 1.676 1 96 105 GLN B N 1
ATOM 2168 C CA . GLN B 1 105 ? -21.516 8.633 0.391 1 96 105 GLN B CA 1
ATOM 2169 C C . GLN B 1 105 ? -21.516 9.891 -0.47 1 96 105 GLN B C 1
ATOM 2171 O O . GLN B 1 105 ? -21.781 9.828 -1.673 1 96 105 GLN B O 1
ATOM 2176 N N . GLU B 1 106 ? -21.312 11.031 0.163 1 96.88 106 GLU B N 1
ATOM 2177 C CA . GLU B 1 106 ? -21.219 12.273 -0.599 1 96.88 106 GLU B CA 1
ATOM 2178 C C . GLU B 1 106 ? -20.078 12.227 -1.601 1 96.88 106 GLU B C 1
ATOM 2180 O O . GLU B 1 106 ? -19 11.688 -1.305 1 96.88 106 GLU B O 1
ATOM 2185 N N . ARG B 1 107 ? -20.312 12.852 -2.77 1 96.25 107 ARG B N 1
ATOM 2186 C CA . ARG B 1 107 ? -19.344 12.766 -3.852 1 96.25 107 ARG B CA 1
ATOM 2187 C C . ARG B 1 107 ? -18.531 14.062 -3.965 1 96.25 107 ARG B C 1
ATOM 2189 O O . ARG B 1 107 ? -19.062 15.148 -3.703 1 96.25 107 ARG B O 1
ATOM 2196 N N . ILE B 1 108 ? -17.281 13.922 -4.309 1 95.75 108 ILE B N 1
ATOM 2197 C CA . ILE B 1 108 ? -16.375 15.047 -4.539 1 95.75 108 ILE B CA 1
ATOM 2198 C C . ILE B 1 108 ? -15.664 14.875 -5.879 1 95.75 108 ILE B C 1
ATOM 2200 O O . ILE B 1 108 ? -15.609 13.766 -6.422 1 95.75 108 ILE B O 1
ATOM 2204 N N . ASN B 1 109 ? -15.203 16.016 -6.398 1 93.25 109 ASN B N 1
ATOM 2205 C CA . ASN B 1 109 ? -14.305 15.961 -7.551 1 93.25 109 ASN B CA 1
ATOM 2206 C C . ASN B 1 109 ? -12.867 15.688 -7.125 1 93.25 109 ASN B C 1
ATOM 2208 O O . ASN B 1 109 ? -12.312 16.406 -6.297 1 93.25 109 ASN B O 1
ATOM 2212 N N . PHE B 1 110 ? -12.281 14.641 -7.629 1 90.56 110 PHE B N 1
ATOM 2213 C CA . PHE B 1 110 ? -10.898 14.289 -7.359 1 90.56 110 PHE B CA 1
ATOM 2214 C C . PHE B 1 110 ? -10.156 13.977 -8.656 1 90.56 110 PHE B C 1
ATOM 2216 O O . PHE B 1 110 ? -10.375 12.93 -9.273 1 90.56 110 PHE B O 1
ATOM 2223 N N . ILE B 1 111 ? -9.211 14.867 -9.047 1 81.88 111 ILE B N 1
ATOM 2224 C CA . ILE B 1 111 ? -8.406 14.758 -10.258 1 81.88 111 ILE B CA 1
ATOM 2225 C C . ILE B 1 111 ? -9.312 14.539 -11.461 1 81.88 111 ILE B C 1
ATOM 2227 O O . ILE B 1 111 ? -9.07 13.633 -12.266 1 81.88 111 ILE B O 1
ATOM 2231 N N . GLY B 1 112 ? -10.461 15.281 -11.523 1 83.44 112 GLY B N 1
ATOM 2232 C CA . GLY B 1 112 ? -11.336 15.32 -12.68 1 83.44 112 GLY B CA 1
ATOM 2233 C C . GLY B 1 112 ? -12.398 14.234 -12.656 1 83.44 112 GLY B C 1
ATOM 2234 O O . GLY B 1 112 ? -13.148 14.07 -13.625 1 83.44 112 GLY B O 1
ATOM 2235 N N . GLN B 1 113 ? -12.438 13.438 -11.625 1 89.62 113 GLN B N 1
ATOM 2236 C CA . GLN B 1 113 ? -13.43 12.383 -11.523 1 89.62 113 GLN B CA 1
ATOM 2237 C C . GLN B 1 113 ? -14.25 12.523 -10.242 1 89.62 113 GLN B C 1
ATOM 2239 O O . GLN B 1 113 ? -13.711 12.883 -9.188 1 89.62 113 GLN B O 1
ATOM 2244 N N . GLN B 1 114 ? -15.547 12.172 -10.398 1 94.94 114 GLN B N 1
ATOM 2245 C CA . GLN B 1 114 ? -16.391 12.148 -9.211 1 94.94 114 GLN B CA 1
ATOM 2246 C C . GLN B 1 114 ? -16.203 10.859 -8.422 1 94.94 114 GLN B C 1
ATOM 2248 O O . GLN B 1 114 ? -16.219 9.766 -8.992 1 94.94 114 GLN B O 1
ATOM 2253 N N . MET B 1 115 ? -16.047 11.047 -7.105 1 94.94 115 MET B N 1
ATOM 2254 C CA . MET B 1 115 ? -15.906 9.859 -6.273 1 94.94 115 MET B CA 1
ATOM 2255 C C . MET B 1 115 ? -16.5 10.086 -4.891 1 94.94 115 MET B C 1
ATOM 2257 O O . MET B 1 115 ? -16.438 11.203 -4.363 1 94.94 115 MET B O 1
ATOM 2261 N N . PRO B 1 116 ? -17.062 9.039 -4.297 1 96.44 116 PRO B N 1
ATOM 2262 C CA . PRO B 1 116 ? -17.562 9.188 -2.926 1 96.44 116 PRO B CA 1
ATOM 2263 C C . PRO B 1 116 ? -16.438 9.43 -1.921 1 96.44 116 PRO B C 1
ATOM 2265 O O . PRO B 1 116 ? -15.312 8.961 -2.121 1 96.44 116 PRO B O 1
ATOM 2268 N N . ASN B 1 117 ? -16.75 10.094 -0.784 1 97.69 117 ASN B N 1
ATOM 2269 C CA . ASN B 1 117 ? -15.773 10.336 0.281 1 97.69 117 ASN B CA 1
ATOM 2270 C C . ASN B 1 117 ? -15.172 9.031 0.791 1 97.69 117 ASN B C 1
ATOM 2272 O O . ASN B 1 117 ? -13.984 8.984 1.137 1 97.69 117 ASN B O 1
ATOM 2276 N N . GLY B 1 118 ? -15.984 7.98 0.833 1 96.94 118 GLY B N 1
ATOM 2277 C CA . GLY B 1 118 ? -15.484 6.691 1.278 1 96.94 118 GLY B CA 1
ATOM 2278 C C . GLY B 1 118 ? -14.391 6.133 0.388 1 96.94 118 GLY B C 1
ATOM 2279 O O . GLY B 1 118 ? -13.484 5.445 0.866 1 96.94 118 GLY B O 1
ATOM 2280 N N . SER B 1 119 ? -14.469 6.41 -0.914 1 96.44 119 SER B N 1
ATOM 2281 C CA . SER B 1 119 ? -13.438 5.992 -1.862 1 96.44 119 SER B CA 1
ATOM 2282 C C . SER B 1 119 ? -12.172 6.82 -1.701 1 96.44 119 SER B C 1
ATOM 2284 O O . SER B 1 119 ? -11.062 6.301 -1.851 1 96.44 119 SER B O 1
ATOM 2286 N N . LEU B 1 120 ? -12.367 8.094 -1.438 1 97.44 120 LEU B N 1
ATOM 2287 C CA . LEU B 1 120 ? -11.211 8.961 -1.21 1 97.44 120 LEU B CA 1
ATOM 2288 C C . LEU B 1 120 ? -10.414 8.484 -0.002 1 97.44 120 LEU B C 1
ATOM 2290 O O . LEU B 1 120 ? -9.18 8.508 -0.023 1 97.44 120 LEU B O 1
ATOM 2294 N N . LEU B 1 121 ? -11.141 8.094 1.05 1 98 121 LEU B N 1
ATOM 2295 C CA . LEU B 1 121 ? -10.477 7.582 2.244 1 98 121 LEU B CA 1
ATOM 2296 C C . LEU B 1 121 ? -9.711 6.301 1.938 1 98 121 LEU B C 1
ATOM 2298 O O . LEU B 1 121 ? -8.617 6.082 2.469 1 98 121 LEU B O 1
ATOM 2302 N N . MET B 1 122 ? -10.273 5.477 1.1 1 97.19 122 MET B N 1
ATOM 2303 C CA . MET B 1 122 ? -9.562 4.277 0.667 1 97.19 122 MET B CA 1
ATOM 2304 C C . MET B 1 122 ? -8.312 4.641 -0.121 1 97.19 122 MET B C 1
ATOM 2306 O O . MET B 1 122 ? -7.246 4.055 0.09 1 97.19 122 MET B O 1
ATOM 2310 N N . PHE B 1 123 ? -8.383 5.609 -0.993 1 97.06 123 PHE B N 1
ATOM 2311 C CA . PHE B 1 123 ? -7.254 6.102 -1.768 1 97.06 123 PHE B CA 1
ATOM 2312 C C . PHE B 1 123 ? -6.133 6.578 -0.848 1 97.06 123 PHE B C 1
ATOM 2314 O O . PHE B 1 123 ? -4.957 6.301 -1.096 1 97.06 123 PHE B O 1
ATOM 2321 N N . LEU B 1 124 ? -6.52 7.293 0.167 1 98.31 124 LEU B N 1
ATOM 2322 C CA . LEU B 1 124 ? -5.547 7.816 1.117 1 98.31 124 LEU B CA 1
ATOM 2323 C C . LEU B 1 124 ? -4.73 6.688 1.736 1 98.31 124 LEU B C 1
ATOM 2325 O O . LEU B 1 124 ? -3.502 6.777 1.823 1 98.31 124 LEU B O 1
ATOM 2329 N N . ILE B 1 125 ? -5.391 5.629 2.148 1 98.56 125 ILE B N 1
ATOM 2330 C CA . ILE B 1 125 ? -4.715 4.496 2.768 1 98.56 125 ILE B CA 1
ATOM 2331 C C . ILE B 1 125 ? -3.812 3.811 1.743 1 98.56 125 ILE B C 1
ATOM 2333 O O . ILE B 1 125 ? -2.654 3.502 2.033 1 98.56 125 ILE B O 1
ATOM 2337 N N . GLN B 1 126 ? -4.332 3.59 0.523 1 98.19 126 GLN B N 1
ATOM 2338 C CA . GLN B 1 126 ? -3.561 2.928 -0.524 1 98.19 126 GLN B CA 1
ATOM 2339 C C . GLN B 1 126 ? -2.318 3.736 -0.888 1 98.19 126 GLN B C 1
ATOM 2341 O O . GLN B 1 126 ? -1.229 3.176 -1.04 1 98.19 126 GLN B O 1
ATOM 2346 N N . HIS B 1 127 ? -2.488 5.039 -1.032 1 98.5 127 HIS B N 1
ATOM 2347 C CA . HIS B 1 127 ? -1.399 5.969 -1.311 1 98.5 127 HIS B CA 1
ATOM 2348 C C . HIS B 1 127 ? -0.321 5.895 -0.234 1 98.5 127 HIS B C 1
ATOM 2350 O O . HIS B 1 127 ? 0.87 5.828 -0.547 1 98.5 127 HIS B O 1
ATOM 2356 N N . GLN B 1 128 ? -0.748 5.898 0.988 1 98.81 128 GLN B N 1
ATOM 2357 C CA . GLN B 1 128 ? 0.171 5.801 2.117 1 98.81 128 GLN B CA 1
ATOM 2358 C C . GLN B 1 128 ? 0.923 4.473 2.096 1 98.81 128 GLN B C 1
ATOM 2360 O O . GLN B 1 128 ? 2.135 4.434 2.318 1 98.81 128 GLN B O 1
ATOM 2365 N N . ASN B 1 129 ? 0.223 3.365 1.861 1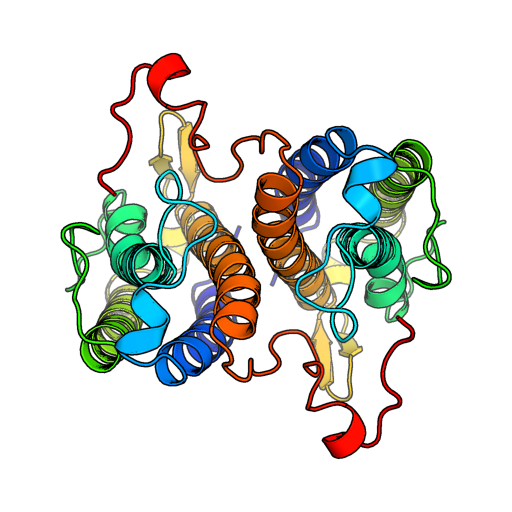 98.75 129 ASN B N 1
ATOM 2366 C CA . ASN B 1 129 ? 0.847 2.045 1.824 1 98.75 129 ASN B CA 1
ATOM 2367 C C . ASN B 1 129 ? 1.901 1.954 0.725 1 98.75 129 ASN B C 1
ATOM 2369 O O . ASN B 1 129 ? 2.938 1.313 0.906 1 98.75 129 ASN B O 1
ATOM 2373 N N . HIS B 1 130 ? 1.626 2.58 -0.405 1 98.75 130 HIS B N 1
ATOM 2374 C CA . HIS B 1 130 ? 2.555 2.643 -1.529 1 98.75 130 HIS B CA 1
ATOM 2375 C C . HIS B 1 130 ? 3.857 3.328 -1.132 1 98.75 130 HIS B C 1
ATOM 2377 O O . HIS B 1 130 ? 4.938 2.748 -1.271 1 98.75 130 HIS B O 1
ATOM 2383 N N . HIS B 1 131 ? 3.742 4.508 -0.594 1 98.81 131 HIS B N 1
ATOM 2384 C CA . HIS B 1 131 ? 4.926 5.281 -0.239 1 98.81 131 HIS B CA 1
ATOM 2385 C C . HIS B 1 131 ? 5.648 4.668 0.957 1 98.81 131 HIS B C 1
ATOM 2387 O O . HIS B 1 131 ? 6.879 4.703 1.033 1 98.81 131 HIS B O 1
ATOM 2393 N N . ARG B 1 132 ? 4.871 4.148 1.882 1 98.88 132 ARG B N 1
ATOM 2394 C CA . ARG B 1 132 ? 5.473 3.445 3.012 1 98.88 132 ARG B CA 1
ATOM 2395 C C . ARG B 1 132 ? 6.277 2.238 2.541 1 98.88 132 ARG B C 1
ATOM 2397 O O . ARG B 1 132 ? 7.359 1.965 3.064 1 98.88 132 ARG B O 1
ATOM 2404 N N . GLY B 1 133 ? 5.75 1.456 1.619 1 98.75 133 GLY B N 1
ATOM 2405 C CA . GLY B 1 133 ? 6.512 0.373 1.016 1 98.75 133 GLY B CA 1
ATOM 2406 C C . GLY B 1 133 ? 7.828 0.83 0.419 1 98.75 133 GLY B C 1
ATOM 2407 O O . GLY B 1 133 ? 8.859 0.177 0.603 1 98.75 133 GLY B O 1
ATOM 2408 N N . GLN B 1 134 ? 7.789 1.94 -0.308 1 98.81 134 GLN B N 1
ATOM 2409 C CA . GLN B 1 134 ? 9.008 2.516 -0.867 1 98.81 134 GLN B CA 1
ATOM 2410 C C . GLN B 1 134 ? 10.023 2.836 0.231 1 98.81 134 GLN B C 1
ATOM 2412 O O . GLN B 1 134 ? 11.211 2.555 0.086 1 98.81 134 GLN B O 1
ATOM 2417 N N . MET B 1 135 ? 9.508 3.375 1.308 1 98.88 135 MET B N 1
ATOM 2418 C CA . MET B 1 135 ? 10.367 3.783 2.416 1 98.88 135 MET B CA 1
ATOM 2419 C C . MET B 1 135 ? 11.125 2.588 2.984 1 98.88 135 MET B C 1
ATOM 2421 O O . MET B 1 135 ? 12.289 2.707 3.361 1 98.88 135 MET B O 1
ATOM 2425 N N . THR B 1 136 ? 10.492 1.406 3.07 1 98.75 136 THR B N 1
ATOM 2426 C CA . THR B 1 136 ? 11.133 0.26 3.707 1 98.75 136 THR B CA 1
ATOM 2427 C C . THR B 1 136 ? 12.398 -0.14 2.955 1 98.75 136 THR B C 1
ATOM 2429 O O . THR B 1 136 ? 13.391 -0.533 3.57 1 98.75 136 THR B O 1
ATOM 2432 N N . VAL B 1 137 ? 12.398 -0.045 1.618 1 98.75 137 VAL B N 1
ATOM 2433 C CA . VAL B 1 137 ? 13.578 -0.368 0.827 1 98.75 137 VAL B CA 1
ATOM 2434 C C . VAL B 1 137 ? 14.68 0.653 1.104 1 98.75 137 VAL B C 1
ATOM 2436 O O . VAL B 1 137 ? 15.828 0.282 1.361 1 98.75 137 VAL B O 1
ATOM 2439 N N . LEU B 1 138 ? 14.32 1.924 1.069 1 98.88 138 LEU B N 1
ATOM 2440 C CA . LEU B 1 138 ? 15.305 2.982 1.29 1 98.88 138 LEU B CA 1
ATOM 2441 C C . LEU B 1 138 ? 15.828 2.947 2.721 1 98.88 138 LEU B C 1
ATOM 2443 O O . LEU B 1 138 ? 17 3.266 2.967 1 98.88 138 LEU B O 1
ATOM 2447 N N . MET B 1 139 ? 14.977 2.572 3.678 1 98.81 139 MET B N 1
ATOM 2448 C CA . MET B 1 139 ? 15.391 2.428 5.07 1 98.81 139 MET B CA 1
ATOM 2449 C C . MET B 1 139 ? 16.469 1.349 5.207 1 98.81 139 MET B C 1
ATOM 2451 O O . MET B 1 139 ? 17.484 1.559 5.863 1 98.81 139 MET B O 1
ATOM 2455 N N . ARG B 1 140 ? 16.25 0.202 4.602 1 98.44 140 ARG B N 1
ATOM 2456 C CA . ARG B 1 140 ? 17.25 -0.854 4.645 1 98.44 140 ARG B CA 1
ATOM 2457 C C . ARG B 1 140 ? 18.562 -0.389 4.02 1 98.44 140 ARG B C 1
ATOM 2459 O O . ARG B 1 140 ? 19.656 -0.706 4.52 1 98.44 140 ARG B O 1
ATOM 2466 N N . GLN B 1 141 ? 18.484 0.378 2.963 1 98.5 141 GLN B N 1
ATOM 2467 C CA . GLN B 1 141 ? 19.656 0.902 2.285 1 98.5 141 GLN B CA 1
ATOM 2468 C C . GLN B 1 141 ? 20.391 1.909 3.164 1 98.5 141 GLN B C 1
ATOM 2470 O O . GLN B 1 141 ? 21.609 2.084 3.035 1 98.5 141 GLN B O 1
ATOM 2475 N N . ALA B 1 142 ? 19.656 2.541 4 1 98.38 142 ALA B N 1
ATOM 2476 C CA . ALA B 1 142 ? 20.234 3.498 4.938 1 98.38 142 ALA B CA 1
ATOM 2477 C C . ALA B 1 142 ? 20.75 2.797 6.191 1 98.38 142 ALA B C 1
ATOM 2479 O O . ALA B 1 142 ? 21.172 3.451 7.145 1 98.38 142 ALA B O 1
ATOM 2480 N N . GLY B 1 143 ? 20.625 1.453 6.23 1 97.31 143 GLY B N 1
ATOM 2481 C CA . GLY B 1 143 ? 21.156 0.67 7.336 1 97.31 143 GLY B CA 1
ATOM 2482 C C . GLY B 1 143 ? 20.203 0.56 8.508 1 97.31 143 GLY B C 1
ATOM 2483 O O . GLY B 1 143 ? 20.594 0.168 9.602 1 97.31 143 GLY B O 1
ATOM 2484 N N . LEU B 1 144 ? 18.969 0.916 8.305 1 97.88 144 LEU B N 1
ATOM 2485 C CA . LEU B 1 144 ? 17.984 0.87 9.383 1 97.88 144 LEU B CA 1
ATOM 2486 C C . LEU B 1 144 ? 17.297 -0.488 9.43 1 97.88 144 LEU B C 1
ATOM 2488 O O . LEU B 1 144 ? 17.156 -1.153 8.398 1 97.88 144 LEU B O 1
ATOM 2492 N N . THR B 1 145 ? 16.875 -0.871 10.602 1 95.5 145 THR B N 1
ATOM 2493 C CA . THR B 1 145 ? 15.969 -2.006 10.75 1 95.5 145 THR B CA 1
ATOM 2494 C C . THR B 1 145 ? 14.531 -1.603 10.422 1 95.5 145 THR B C 1
ATOM 2496 O O . THR B 1 145 ? 14.078 -0.531 10.828 1 95.5 145 THR B O 1
ATOM 2499 N N . VAL B 1 146 ? 13.891 -2.41 9.711 1 96.5 146 VAL B N 1
ATOM 2500 C CA . VAL B 1 146 ? 12.516 -2.137 9.297 1 96.5 146 VAL B CA 1
ATOM 2501 C C . VAL B 1 146 ? 11.555 -3.029 10.078 1 96.5 146 VAL B C 1
ATOM 2503 O O . VAL B 1 146 ? 11.664 -4.258 10.031 1 96.5 146 VAL B O 1
ATOM 2506 N N . PRO B 1 147 ? 10.656 -2.436 10.789 1 95.19 147 PRO B N 1
ATOM 2507 C CA . PRO B 1 147 ? 9.664 -3.258 11.492 1 95.19 147 PRO B CA 1
ATOM 2508 C C . PRO B 1 147 ? 8.711 -3.977 10.539 1 95.19 147 PRO B C 1
ATOM 2510 O O . PRO B 1 147 ? 8.438 -3.48 9.438 1 95.19 147 PRO B O 1
ATOM 2513 N N . GLY B 1 148 ? 8.227 -5.148 11.086 1 94.5 148 GLY B N 1
ATOM 2514 C CA . GLY B 1 148 ? 7.219 -5.867 10.32 1 94.5 148 GLY B CA 1
ATOM 2515 C C . GLY B 1 148 ? 5.902 -5.121 10.219 1 94.5 148 GLY B C 1
ATOM 2516 O O . GLY B 1 148 ? 5.477 -4.461 11.164 1 94.5 148 GLY B O 1
ATOM 2517 N N . ILE B 1 149 ? 5.191 -5.258 9.078 1 95.69 149 ILE B N 1
ATOM 2518 C CA . ILE B 1 149 ? 3.932 -4.559 8.844 1 95.69 149 ILE B CA 1
ATOM 2519 C C . ILE B 1 149 ? 2.828 -5.566 8.547 1 95.69 149 ILE B C 1
ATOM 2521 O O . ILE B 1 149 ? 1.891 -5.73 9.328 1 95.69 149 ILE B O 1
ATOM 2525 N N . TYR B 1 150 ? 2.9 -6.336 7.453 1 95.31 150 TYR B N 1
ATOM 2526 C CA . TYR B 1 150 ? 1.918 -7.348 7.082 1 95.31 150 TYR B CA 1
ATOM 2527 C C . TYR B 1 150 ? 2.447 -8.75 7.359 1 95.31 150 TYR B C 1
ATOM 2529 O O . TYR B 1 150 ? 2.172 -9.688 6.605 1 95.31 150 TYR B O 1
ATOM 2537 N N . GLY B 1 151 ? 3.16 -8.93 8.406 1 90.69 151 GLY B N 1
ATOM 2538 C CA . GLY B 1 151 ? 3.898 -10.102 8.844 1 90.69 151 GLY B CA 1
ATOM 2539 C C . GLY B 1 151 ? 5.293 -9.781 9.336 1 90.69 151 GLY B C 1
ATOM 2540 O O . GLY B 1 151 ? 5.707 -8.617 9.336 1 90.69 151 GLY B O 1
ATOM 2541 N N . PRO B 1 152 ? 5.973 -10.719 9.734 1 91.19 152 PRO B N 1
ATOM 2542 C CA . PRO B 1 152 ? 7.316 -10.469 10.266 1 91.19 152 PRO B CA 1
ATOM 2543 C C . PRO B 1 152 ? 8.266 -9.898 9.211 1 91.19 152 PRO B C 1
ATOM 2545 O O . PRO B 1 152 ? 8.219 -10.305 8.047 1 91.19 152 PRO B O 1
ATOM 2548 N N . ALA B 1 153 ? 9.047 -8.93 9.641 1 91.94 153 ALA B N 1
ATOM 2549 C CA . ALA B 1 153 ? 10.164 -8.477 8.812 1 91.94 153 ALA B CA 1
ATOM 2550 C C . ALA B 1 153 ? 11.336 -9.445 8.891 1 91.94 153 ALA B C 1
ATOM 2552 O O . ALA B 1 153 ? 11.336 -10.359 9.719 1 91.94 153 ALA B O 1
ATOM 2553 N N . LYS B 1 154 ? 12.266 -9.219 8.047 1 87.44 154 LYS B N 1
ATOM 2554 C CA . LYS B 1 154 ? 13.43 -10.078 7.898 1 87.44 154 LYS B CA 1
ATOM 2555 C C . LYS B 1 154 ? 14.047 -10.422 9.25 1 87.44 154 LYS B C 1
ATOM 2557 O O . LYS B 1 154 ? 14.344 -11.586 9.531 1 87.44 154 LYS B O 1
ATOM 2562 N N . GLU B 1 155 ? 14.086 -9.469 10.156 1 89.44 155 GLU B N 1
ATOM 2563 C CA . GLU B 1 155 ? 14.797 -9.625 11.422 1 89.44 155 GLU B CA 1
ATOM 2564 C C . GLU B 1 155 ? 13.906 -10.266 12.477 1 89.44 155 GLU B C 1
ATOM 2566 O O . GLU B 1 155 ? 14.367 -10.586 13.578 1 89.44 155 GLU B O 1
ATOM 2571 N N . GLU B 1 156 ? 12.648 -10.523 12.117 1 91.25 156 GLU B N 1
ATOM 2572 C CA . GLU B 1 156 ? 11.695 -10.797 13.188 1 91.25 156 GLU B CA 1
ATOM 2573 C C . GLU B 1 156 ? 11.195 -12.234 13.133 1 91.25 156 GLU B C 1
ATOM 2575 O O . GLU B 1 156 ? 10.531 -12.703 14.062 1 91.25 156 GLU B O 1
ATOM 2580 N N . TRP B 1 157 ? 11.523 -12.969 12.133 1 86.62 157 TRP B N 1
ATOM 2581 C CA . TRP B 1 157 ? 10.969 -14.305 11.953 1 86.62 157 TRP B CA 1
ATOM 2582 C C . TRP B 1 157 ? 11.32 -15.211 13.133 1 86.62 157 TRP B C 1
ATOM 2584 O O . TRP B 1 157 ? 10.461 -15.898 13.672 1 86.62 157 TRP B O 1
ATOM 2594 N N . ALA B 1 158 ? 12.594 -15.188 13.484 1 82.5 158 ALA B N 1
ATOM 2595 C CA . ALA B 1 158 ? 13.047 -16.016 14.602 1 82.5 158 ALA B CA 1
ATOM 2596 C C . ALA B 1 158 ? 12.312 -15.641 15.891 1 82.5 158 ALA B C 1
ATOM 2598 O O . ALA B 1 158 ? 11.945 -16.516 16.672 1 82.5 158 ALA B O 1
ATOM 2599 N N . LYS B 1 159 ? 12.094 -14.391 16.109 1 84.62 159 LYS B N 1
ATOM 2600 C CA . LYS B 1 159 ? 11.422 -13.914 17.297 1 84.62 159 LYS B CA 1
ATOM 2601 C C . LYS B 1 159 ? 10 -14.461 17.391 1 84.62 159 LYS B C 1
ATOM 2603 O O . LYS B 1 159 ? 9.461 -14.633 18.484 1 84.62 159 LYS B O 1
ATOM 2608 N N . PHE B 1 160 ? 9.453 -14.75 16.203 1 82.75 160 PHE B N 1
ATOM 2609 C CA . PHE B 1 160 ? 8.078 -15.25 16.172 1 82.75 160 PHE B CA 1
ATOM 2610 C C . PHE B 1 160 ? 8.055 -16.766 16.094 1 82.75 160 PHE B C 1
ATOM 2612 O O . PHE B 1 160 ? 6.992 -17.375 15.898 1 82.75 160 PHE B O 1
ATOM 2619 N N . GLY B 1 161 ? 9.242 -17.359 16.203 1 81.06 161 GLY B N 1
ATOM 2620 C CA . GLY B 1 161 ? 9.32 -18.812 16.125 1 81.06 161 GLY B CA 1
ATOM 2621 C C . GLY B 1 161 ? 9.031 -19.359 14.742 1 81.06 161 GLY B C 1
ATOM 2622 O O . GLY B 1 161 ? 8.562 -20.484 14.609 1 81.06 161 GLY B O 1
ATOM 2623 N N . LEU B 1 162 ? 9.141 -18.531 13.766 1 82.69 162 LEU B N 1
ATOM 2624 C CA . LEU B 1 162 ? 8.852 -18.922 12.391 1 82.69 162 LEU B CA 1
ATOM 2625 C C . LEU B 1 162 ? 10.141 -19.062 11.594 1 82.69 162 LEU B C 1
ATOM 2627 O O . LEU B 1 162 ? 11.141 -18.406 11.891 1 82.69 162 LEU B O 1
ATOM 2631 N N . GLU B 1 163 ? 10.062 -19.969 10.703 1 83.81 163 GLU B N 1
ATOM 2632 C CA . GLU B 1 163 ? 11.195 -20.094 9.781 1 83.81 163 GLU B CA 1
ATOM 2633 C C . GLU B 1 163 ? 11.203 -18.953 8.773 1 83.81 163 GLU B C 1
ATOM 2635 O O . GLU B 1 163 ? 10.172 -18.641 8.172 1 83.81 163 GLU B O 1
ATOM 2640 N N . ALA B 1 164 ? 12.398 -18.375 8.562 1 85.25 164 ALA B N 1
ATOM 2641 C CA . ALA B 1 164 ? 12.523 -17.312 7.566 1 85.25 164 ALA B CA 1
ATOM 2642 C C . ALA B 1 164 ? 12.266 -17.844 6.16 1 85.25 164 ALA B C 1
ATOM 2644 O O . ALA B 1 164 ? 12.664 -18.953 5.824 1 85.25 164 ALA B O 1
ATOM 2645 N N . PRO B 1 165 ? 11.539 -17 5.379 1 86.94 165 PRO B N 1
ATOM 2646 C CA . PRO B 1 165 ? 11.297 -17.438 4.004 1 86.94 165 PRO B CA 1
ATOM 2647 C C . PRO B 1 165 ? 12.594 -17.625 3.215 1 86.94 165 PRO B C 1
ATOM 2649 O O . PRO B 1 165 ? 13.57 -16.906 3.438 1 86.94 165 PRO B O 1
ATOM 2652 N N . LYS B 1 166 ? 12.508 -18.516 2.275 1 87.12 166 LYS B N 1
ATOM 2653 C CA . LYS B 1 166 ? 13.656 -18.766 1.41 1 87.12 166 LYS B CA 1
ATOM 2654 C C . LYS B 1 166 ? 13.938 -17.562 0.518 1 87.12 166 LYS B C 1
ATOM 2656 O O . LYS B 1 166 ? 13.023 -16.797 0.175 1 87.12 166 LYS B 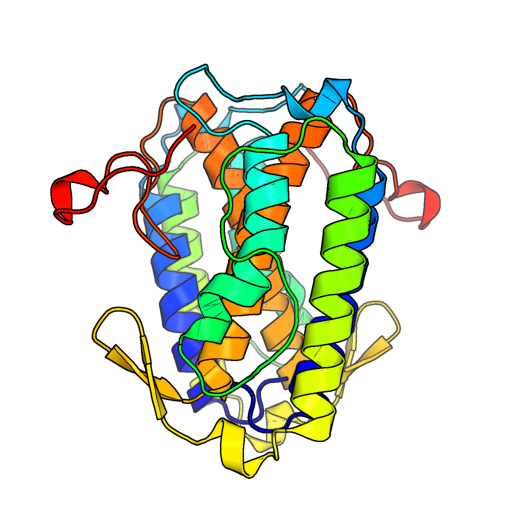O 1
ATOM 2661 N N . MET B 1 167 ? 15.227 -17.344 0.18 1 86.56 167 MET B N 1
ATOM 2662 C CA . MET B 1 167 ? 15.688 -16.188 -0.59 1 86.56 167 MET B CA 1
ATOM 2663 C C . MET B 1 167 ? 15.656 -16.484 -2.086 1 86.56 167 MET B C 1
ATOM 2665 O O . MET B 1 167 ? 15.828 -17.625 -2.496 1 86.56 167 MET B O 1
#

Foldseek 3Di:
DDLFLVVLVVLLVLLLVLLLVQLVQDALQLQQQDPDPVGHGLQLLLLCLQCLLCCLCVQDPQDFDAHPDSPDGDSGSVVSSVRSVRSSVRSSVSCVPPHGSVQQQDWTDDPNDIDGVVVSSVVSSVSSVVSSVVSQVSCVVSVTDRADRPDGDPVCQVVVVHDHDDD/DDLFLVVLVVVLVLLLVLLLVQLVQDALQLQQQDPDPVGHGLQLLLLCLQCLLCCLCVQDPQDFDAHPDSPDGDSGSVVSSVRSVRSSVRSSVSCVPPHGSVQQQDWTDDPNDIDGVVVSSVVSSVSSVVSSVVSQVSCVVSVTDRADRPDGDPVCQVVVVHDHDDD

Solvent-accessible surface area (backbone atoms only — not comparable to full-atom values): 18133 Å² total; per-residue (Å²): 77,38,68,39,60,67,44,43,52,56,54,45,51,56,55,50,52,51,50,50,54,51,38,65,62,49,40,52,75,40,30,66,32,50,89,46,96,90,44,66,25,39,32,42,52,53,37,34,56,42,12,42,60,37,50,63,46,55,59,51,90,68,69,66,68,46,50,78,56,55,67,82,60,75,75,42,27,65,58,51,32,51,48,32,55,47,26,53,51,32,46,54,51,32,46,71,73,74,50,53,45,70,51,27,64,41,70,34,68,54,97,91,38,80,41,33,43,15,42,52,53,47,47,52,51,50,50,43,35,23,52,51,20,31,38,50,54,44,36,47,73,50,71,41,83,62,76,53,74,94,52,72,23,91,86,36,22,67,80,68,74,36,83,71,78,85,126,79,39,70,40,59,67,45,43,50,56,54,46,50,57,54,48,50,52,49,49,54,52,38,63,63,50,41,51,75,41,30,67,33,50,88,46,96,90,43,65,27,40,32,42,52,53,36,34,55,41,12,42,59,36,52,64,46,56,59,52,89,67,71,65,66,45,50,78,56,54,66,83,62,76,75,43,28,66,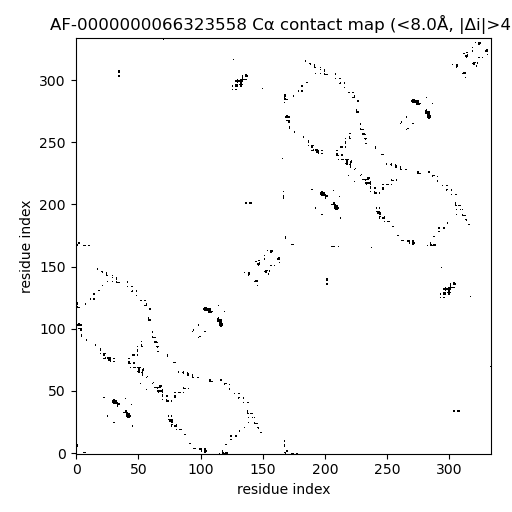57,50,34,51,49,31,55,48,26,53,51,32,47,53,52,33,46,70,72,73,48,53,47,70,51,26,64,42,70,33,68,55,96,90,37,81,41,33,42,16,40,52,56,45,48,52,52,51,50,42,35,24,52,50,20,31,40,51,54,42,36,46,73,51,70,40,81,63,78,53,75,92,51,72,23,90,87,36,22,65,83,70,75,39,80,70,79,84,126

pLDDT: mean 96.16, std 4.22, range [80.31, 98.94]

Organism: Bacillus subtilis (strain 168) (NCBI:txid224308)

Sequence (334 aa):
MFQTLDHFLKSWEFEADATQKLLNSLTDESLKQEITSQNWTLGRIAWHTVAAIGIITSNTDLTFQAPAEDYPVPTSAQFIADSYHQASNAFVQALKTQWTDHTLQERINFIGQQMPNGSLLMFLIQHQNHHRGQMTVLMRQAGLTVPGIYGPAKEEWAKFGLEAPKMMFQTLDHFLKSWEFEADATQKLLNSLTDESLKQEITSQNWTLGRIAWHTVAAIGIITSNTDLTFQAPAEDYPVPTSAQFIADSYHQASNAFVQALKTQWTDHTLQERINFIGQQMPNGSLLMFLIQHQNHHRGQMTVLMRQAGLTVPGIYGPAKEEWAKFGLEAPKM

InterPro domains:
  IPR007837 DNA damage-inducible protein DinB [PF05163] (1-158)
  IPR034660 DinB/YfiT-like putative metalloenzymes [G3DSA:1.20.120.450] (1-150)
  IPR034660 DinB/YfiT-like putative metalloenzymes [SSF109854] (8-152)